Protein AF-A0A061EGR6-F1 (afdb_monomer)

InterPro domains:
  IPR025638 Protein of unknown function DUF4336 [PF14234] (1-109)
  IPR025638 Protein of unknown function DUF4336 [PF14234] (112-180)
  IPR025638 Protein of unknown function DUF4336 [PF14234] (184-250)
  IPR025638 Protein of unknown function DUF4336 [PTHR33835] (1-310)

Foldseek 3Di:
DDWDQAPVRAIAAELDAAPDPVNVVVRVVSVHAHAEYEAQALDVRSLLRSLVVCVVRVNHAYEYEPPNADPPGRDDSVVSNDPNYHYDDAQDCPDPRNVPDGDGHQPFHRDFFKDAAAQADDPPDDQVQLLVLLACDPLQVVLVVPDDQDRDRRDDDRVSSSLSSLSVVLCVQQVRFNHSSDSVVLSVLRHRAIAGGLLCVQQTCLQPLVSVVVRLVCCQVPDDDQWDDGPDDDDGDRDHSLSSVQNSLVSCQQQDCVVPPDVPVNVVSCVPVPRNVPSGDPRSNPNVNVVNVVCCVVVVGPDGRGNDDD

pLDDT: mean 86.27, std 13.75, range [33.19, 98.62]

Structure (mmCIF, N/CA/C/O backbone):
data_AF-A0A061EGR6-F1
#
_entry.id   AF-A0A061EGR6-F1
#
loop_
_atom_site.group_PDB
_atom_site.id
_atom_site.type_symbol
_atom_site.label_atom_id
_atom_site.label_alt_id
_atom_site.label_comp_id
_atom_site.label_asym_id
_atom_site.label_entity_id
_atom_site.label_seq_id
_atom_site.pdbx_PDB_ins_code
_atom_site.Cartn_x
_atom_site.Cartn_y
_atom_site.Cartn_z
_atom_site.occupancy
_atom_site.B_iso_or_equiv
_atom_site.auth_seq_id
_atom_site.auth_comp_id
_atom_site.auth_asym_id
_atom_site.auth_atom_id
_atom_site.pdbx_PDB_model_num
ATOM 1 N N . MET A 1 1 ? 1.206 5.580 5.585 1.00 91.94 1 MET A N 1
ATOM 2 C CA . MET A 1 1 ? 0.540 5.990 6.837 1.00 91.94 1 MET A CA 1
ATOM 3 C C . MET A 1 1 ? -0.683 6.822 6.513 1.00 91.94 1 MET A C 1
ATOM 5 O O . MET A 1 1 ? -0.563 7.772 5.750 1.00 91.94 1 MET A O 1
ATOM 9 N N . THR A 1 2 ? -1.817 6.483 7.116 1.00 94.06 2 THR A N 1
ATOM 10 C CA . THR A 1 2 ? -3.074 7.243 7.036 1.00 94.06 2 THR A CA 1
ATOM 11 C C . THR A 1 2 ? -3.491 7.628 8.448 1.00 94.06 2 THR A C 1
ATOM 13 O O . THR A 1 2 ? -3.325 6.830 9.366 1.00 94.06 2 THR A O 1
ATOM 16 N N . VAL A 1 3 ? -4.002 8.844 8.633 1.00 96.62 3 VAL A N 1
ATOM 17 C CA . VAL A 1 3 ? -4.429 9.347 9.944 1.00 96.62 3 VAL A CA 1
ATOM 18 C C . VAL A 1 3 ? -5.868 9.826 9.840 1.00 96.62 3 VAL A C 1
ATOM 20 O O . VAL A 1 3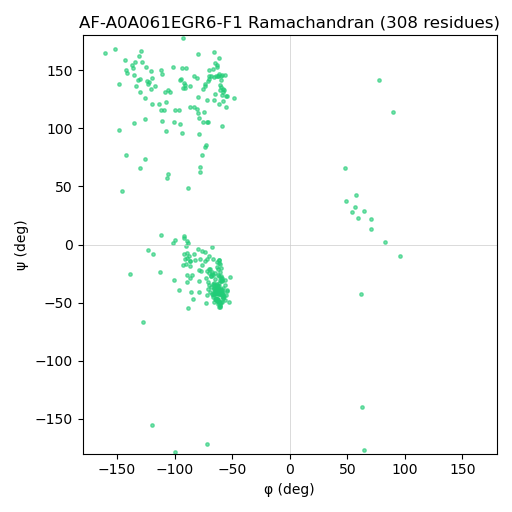 ? -6.184 10.636 8.969 1.00 96.62 3 VAL A O 1
ATOM 23 N N . ILE A 1 4 ? -6.730 9.320 10.718 1.00 96.50 4 ILE A N 1
ATOM 24 C CA . ILE A 1 4 ? -8.143 9.698 10.807 1.00 96.50 4 ILE A CA 1
ATOM 25 C C . ILE A 1 4 ? -8.392 10.254 12.205 1.00 96.50 4 ILE A C 1
ATOM 27 O O . ILE A 1 4 ? -7.945 9.671 13.190 1.00 96.50 4 ILE A O 1
ATOM 31 N N . LYS A 1 5 ? -9.088 11.390 12.293 1.00 97.69 5 LYS A N 1
ATOM 32 C CA . LYS A 1 5 ? -9.598 11.907 13.565 1.00 97.69 5 LYS A CA 1
ATOM 33 C C . LYS A 1 5 ? -10.960 11.271 13.830 1.00 97.69 5 LYS A C 1
ATOM 35 O O . LYS A 1 5 ? -11.866 11.453 13.022 1.00 97.69 5 LYS A O 1
ATOM 40 N N . LEU A 1 6 ? -11.051 10.524 14.921 1.00 97.88 6 LEU A N 1
ATOM 41 C CA . LEU A 1 6 ? -12.234 9.786 15.355 1.00 97.88 6 LEU A CA 1
ATOM 42 C C . LEU A 1 6 ? -13.249 10.704 16.048 1.00 97.88 6 LEU A C 1
ATOM 44 O O . LEU A 1 6 ? -12.897 11.795 16.516 1.00 97.88 6 LEU A O 1
ATOM 48 N N . LYS A 1 7 ? -14.496 10.238 16.187 1.00 96.94 7 LYS A N 1
ATOM 49 C CA . LYS A 1 7 ? -15.542 10.909 16.986 1.00 96.94 7 LYS A CA 1
ATOM 50 C C . LYS A 1 7 ? -15.142 11.082 18.453 1.00 96.94 7 LYS A C 1
ATOM 52 O O . LYS A 1 7 ? -15.568 12.052 19.076 1.00 96.94 7 LYS A O 1
ATOM 57 N N . SER A 1 8 ? -14.298 10.193 18.987 1.00 96.56 8 SER A N 1
ATOM 58 C CA . SER A 1 8 ? -13.718 10.304 20.339 1.00 96.56 8 SER A CA 1
ATOM 59 C C . SER A 1 8 ? -12.896 11.584 20.542 1.00 96.56 8 SER A C 1
ATOM 61 O O . SER A 1 8 ? -12.676 12.014 21.672 1.00 96.56 8 SER A O 1
ATOM 63 N N . GLY A 1 9 ? -12.446 12.209 19.448 1.00 97.00 9 GLY A N 1
ATOM 64 C CA . GLY A 1 9 ? -11.551 13.359 19.450 1.00 97.00 9 GLY A CA 1
ATOM 65 C C . GLY A 1 9 ? -10.078 12.992 19.269 1.00 97.00 9 GLY A C 1
ATOM 66 O O . GLY A 1 9 ? -9.276 13.898 19.025 1.00 97.00 9 GLY A O 1
ATOM 67 N N . GLY A 1 10 ? -9.718 11.707 19.330 1.00 98.12 10 GLY A N 1
ATOM 68 C CA . GLY A 1 10 ? -8.361 11.221 19.096 1.00 98.12 10 GLY A CA 1
ATOM 69 C C . GLY A 1 10 ? -8.060 10.799 17.662 1.00 98.12 10 GLY A C 1
ATOM 70 O O . GLY A 1 10 ? -8.900 10.852 16.765 1.00 98.12 10 GLY A O 1
ATOM 71 N N . LEU A 1 11 ? -6.808 10.405 17.438 1.00 98.62 11 LEU A N 1
ATOM 72 C CA . LEU A 1 11 ? -6.285 9.985 16.144 1.00 98.62 11 LEU A CA 1
ATOM 73 C C . LEU A 1 11 ? -6.144 8.466 16.075 1.00 98.62 11 LEU A C 1
ATOM 75 O O . LEU A 1 11 ? -5.509 7.838 16.928 1.00 98.62 11 LEU A O 1
ATOM 79 N N . TRP A 1 12 ? -6.660 7.915 14.985 1.00 98.44 12 TRP A N 1
ATOM 80 C CA . TRP A 1 12 ? -6.440 6.556 14.524 1.00 98.44 12 TRP A CA 1
ATOM 81 C C . TRP A 1 12 ? -5.379 6.574 13.422 1.00 98.44 12 TRP A C 1
ATOM 83 O O . TRP A 1 12 ? -5.560 7.195 12.370 1.00 98.44 12 TRP A O 1
ATOM 93 N N . VAL A 1 13 ? -4.235 5.945 13.687 1.00 98.12 13 VAL A N 1
ATOM 94 C CA . VAL A 1 13 ? -3.065 5.948 12.802 1.00 98.12 13 VAL A CA 1
ATOM 95 C C . VAL A 1 13 ? -2.887 4.568 12.189 1.00 98.12 13 VAL A C 1
ATOM 97 O O . VAL A 1 13 ? -2.555 3.614 12.882 1.00 98.12 13 VAL A O 1
ATOM 100 N N . HIS A 1 14 ? -3.030 4.471 10.874 1.00 95.75 14 HIS A N 1
ATOM 101 C CA . HIS A 1 14 ? -2.925 3.229 10.116 1.00 95.75 14 HIS A CA 1
ATOM 102 C C . HIS A 1 14 ? -1.618 3.138 9.334 1.00 95.75 14 HIS A C 1
ATOM 104 O O . HIS A 1 14 ? -1.247 4.081 8.627 1.00 95.75 14 HIS A O 1
ATOM 110 N N . ALA A 1 15 ? -0.945 1.988 9.429 1.00 94.25 15 ALA A N 1
ATOM 111 C CA . ALA A 1 15 ? 0.356 1.710 8.819 1.00 94.25 15 ALA A CA 1
ATOM 112 C C . ALA A 1 15 ? 1.376 2.838 9.091 1.00 94.25 15 ALA A C 1
ATOM 114 O O . ALA A 1 15 ? 1.738 3.575 8.159 1.00 94.25 15 ALA A O 1
ATOM 115 N N . PRO A 1 16 ? 1.788 3.042 10.360 1.00 95.62 16 PRO A N 1
ATOM 116 C CA . PRO A 1 16 ? 2.718 4.106 10.724 1.00 95.62 16 PRO A CA 1
ATOM 117 C C . PRO A 1 16 ? 4.053 3.961 9.986 1.00 95.62 16 PRO A C 1
ATOM 119 O O . PRO A 1 16 ? 4.543 2.859 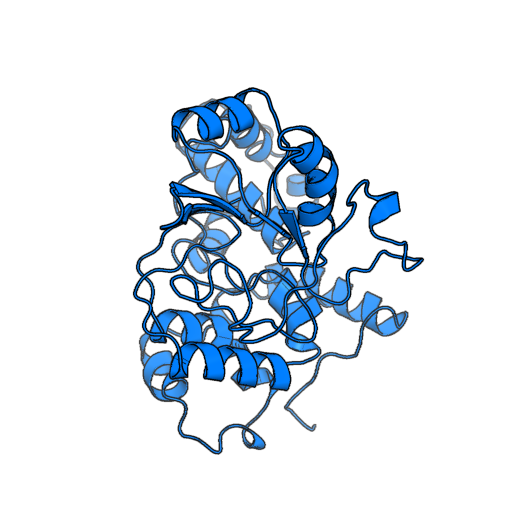9.756 1.00 95.62 16 PRO A O 1
ATOM 122 N N . ILE A 1 17 ? 4.648 5.099 9.637 1.00 94.06 17 ILE A N 1
ATOM 123 C CA . ILE A 1 17 ? 5.995 5.181 9.054 1.00 94.06 17 ILE A CA 1
ATOM 124 C C . ILE A 1 17 ? 7.015 5.560 10.131 1.00 94.06 17 ILE A C 1
ATOM 126 O O . ILE A 1 17 ? 6.660 5.734 11.297 1.00 94.06 17 ILE A O 1
ATOM 130 N N . ALA A 1 18 ? 8.288 5.700 9.755 1.00 95.38 18 ALA A N 1
ATOM 131 C CA . ALA A 1 18 ? 9.333 6.139 10.671 1.00 95.38 18 ALA A CA 1
ATOM 132 C C . ALA A 1 18 ? 8.904 7.403 11.453 1.00 95.38 18 ALA A C 1
ATOM 134 O O . ALA A 1 18 ? 8.543 8.405 10.830 1.00 95.38 18 ALA A O 1
ATOM 135 N N . PRO A 1 19 ? 8.961 7.400 12.801 1.00 96.56 19 PRO A N 1
ATOM 136 C CA . PRO A 1 19 ? 8.557 8.536 13.629 1.00 96.56 19 PRO A CA 1
ATOM 137 C C . PRO A 1 19 ? 9.640 9.628 13.642 1.00 96.56 19 PRO A C 1
ATOM 139 O O . PRO A 1 19 ? 10.231 9.935 14.683 1.00 96.56 19 PRO A O 1
ATOM 142 N N . THR A 1 20 ? 9.935 10.195 12.471 1.00 96.81 20 THR A N 1
ATOM 143 C CA . THR A 1 20 ? 10.880 11.308 12.331 1.00 96.81 20 THR A CA 1
ATOM 144 C C . THR A 1 20 ? 10.343 12.564 13.020 1.00 96.81 20 THR A C 1
ATOM 146 O O . THR A 1 20 ? 9.160 12.654 13.363 1.00 96.81 20 THR A O 1
ATOM 149 N N . LYS A 1 21 ? 11.203 13.567 13.237 1.00 97.19 21 LYS A N 1
ATOM 150 C CA . LYS A 1 21 ? 10.783 14.830 13.866 1.00 97.19 21 LYS A CA 1
ATOM 151 C C . LYS A 1 21 ? 9.672 15.508 13.058 1.00 97.19 21 LYS A C 1
ATOM 153 O O . LYS A 1 21 ? 8.724 16.019 13.644 1.00 97.19 21 LYS A O 1
ATOM 158 N N . GLU A 1 22 ? 9.767 15.449 11.736 1.00 94.50 22 GLU A N 1
ATOM 159 C CA . GLU A 1 22 ? 8.814 15.998 10.773 1.00 94.50 22 GLU A CA 1
ATOM 160 C C . GLU A 1 22 ? 7.476 15.258 10.858 1.00 94.50 22 GLU A C 1
ATOM 162 O O . GLU A 1 22 ? 6.440 15.891 11.039 1.00 94.50 22 GLU A O 1
ATOM 167 N N . CYS A 1 23 ? 7.499 13.920 10.831 1.00 95.62 23 CYS A N 1
ATOM 168 C CA . CYS A 1 23 ? 6.293 13.099 10.958 1.00 95.62 23 CYS A CA 1
ATOM 169 C C . CYS A 1 23 ? 5.550 13.377 12.276 1.00 95.62 23 CYS A C 1
ATOM 171 O O . CYS A 1 23 ? 4.332 13.548 12.290 1.00 95.62 23 CYS A O 1
ATOM 173 N N . ILE A 1 24 ? 6.279 13.439 13.394 1.00 97.50 24 ILE A N 1
ATOM 174 C CA . ILE A 1 24 ? 5.688 13.703 14.712 1.00 97.50 24 ILE A CA 1
ATOM 175 C C . ILE A 1 24 ? 5.163 15.138 14.809 1.00 97.50 24 ILE A C 1
ATOM 177 O O . ILE A 1 24 ? 4.129 15.361 15.437 1.00 97.50 24 ILE A O 1
ATOM 181 N N . LYS A 1 25 ? 5.847 16.110 14.196 1.00 97.12 25 LYS A N 1
ATOM 182 C CA . LYS A 1 25 ? 5.375 17.496 14.131 1.00 97.12 25 LYS A CA 1
ATOM 183 C C . LYS A 1 25 ? 4.040 17.584 13.381 1.00 97.12 25 LYS A C 1
ATOM 185 O O . LYS A 1 25 ? 3.093 18.112 13.952 1.00 97.12 25 LYS A O 1
ATOM 190 N N . LEU A 1 26 ? 3.939 16.980 12.193 1.00 95.50 26 LEU A N 1
ATOM 191 C CA . LEU A 1 26 ? 2.701 16.951 11.400 1.00 95.50 26 LEU A CA 1
ATOM 192 C C . LEU A 1 26 ? 1.530 16.315 12.165 1.00 95.50 26 LEU A C 1
ATOM 194 O O . LEU A 1 26 ? 0.417 16.825 12.131 1.00 95.50 26 LEU A O 1
ATOM 198 N N . LEU A 1 27 ? 1.773 15.232 12.912 1.00 96.94 27 LEU A N 1
ATOM 199 C CA . LEU A 1 27 ? 0.738 14.618 13.756 1.00 96.94 27 LEU A CA 1
ATOM 200 C C . LEU A 1 27 ? 0.274 15.540 14.887 1.00 96.94 27 LEU A C 1
ATOM 202 O O . LEU A 1 27 ? -0.916 15.599 15.179 1.00 96.94 27 LEU A O 1
ATOM 206 N N . LYS A 1 28 ? 1.200 16.265 15.526 1.00 96.00 28 LYS A N 1
ATOM 207 C CA . LYS A 1 28 ? 0.867 17.210 16.603 1.00 96.00 28 LYS A CA 1
ATOM 208 C C . LYS A 1 28 ? 0.055 18.402 16.098 1.00 96.00 28 LYS A C 1
ATOM 210 O O . LYS A 1 28 ? -0.811 18.879 16.824 1.00 96.00 28 LYS A O 1
ATOM 215 N N . GLU A 1 29 ? 0.303 18.852 14.869 1.00 97.31 29 GLU A N 1
ATOM 216 C CA . GLU A 1 29 ? -0.453 19.937 14.225 1.00 97.31 29 GLU A CA 1
ATOM 217 C C . GLU A 1 29 ? -1.941 19.593 14.028 1.00 97.31 29 GLU A C 1
ATOM 219 O O . GLU A 1 29 ? -2.767 20.499 13.967 1.00 97.31 29 GLU A O 1
ATOM 224 N N . LEU A 1 30 ? -2.317 18.306 14.033 1.00 97.38 30 LEU A N 1
ATOM 225 C CA . LEU A 1 30 ? -3.722 17.873 13.995 1.00 97.38 30 LEU A CA 1
ATOM 226 C C . LEU A 1 30 ? -4.491 18.159 15.302 1.00 97.38 30 LEU A C 1
ATOM 228 O O . LEU A 1 30 ? -5.714 17.999 15.343 1.00 97.38 30 LEU A O 1
ATOM 232 N N . GLY A 1 31 ? -3.798 18.564 16.375 1.00 96.56 31 GLY A N 1
ATOM 233 C CA . GLY A 1 31 ? -4.416 19.024 17.622 1.00 96.56 31 GLY A CA 1
ATOM 234 C C . GLY A 1 31 ? -5.216 17.953 18.370 1.00 96.56 31 GLY A C 1
ATOM 235 O O . GLY A 1 31 ? -6.192 18.280 19.040 1.00 96.56 31 GLY A O 1
ATOM 236 N N . ALA A 1 32 ? -4.846 16.677 18.229 1.00 97.69 32 ALA A N 1
ATOM 237 C CA . ALA A 1 32 ? -5.533 15.541 18.841 1.00 97.69 32 ALA A CA 1
ATOM 238 C C . ALA A 1 32 ? -4.532 14.476 19.335 1.00 97.69 32 ALA A C 1
ATOM 240 O O . ALA A 1 32 ? -3.465 14.312 18.732 1.00 97.69 32 ALA A O 1
ATOM 241 N N . PRO A 1 33 ? -4.831 13.754 20.431 1.00 97.81 33 PRO A N 1
ATOM 242 C CA . PRO A 1 33 ? -3.974 12.675 20.915 1.00 97.81 33 PRO A CA 1
ATOM 243 C C . PRO A 1 33 ? -4.024 11.470 19.969 1.00 97.81 33 PRO A C 1
ATOM 245 O O . PRO A 1 33 ? -5.076 11.149 19.432 1.00 97.81 33 PRO A O 1
ATOM 248 N N . VAL A 1 34 ? -2.907 10.760 19.794 1.00 98.44 34 VAL A N 1
ATOM 249 C CA . VAL A 1 34 ? -2.923 9.447 19.124 1.00 98.44 34 VAL A CA 1
ATOM 250 C C . VAL A 1 34 ? -3.519 8.420 20.081 1.00 98.44 34 VAL A C 1
ATOM 252 O O . VAL A 1 34 ? -2.923 8.134 21.119 1.00 98.44 34 VAL A O 1
ATOM 255 N N . GLU A 1 35 ? -4.687 7.887 19.731 1.00 98.25 35 GLU A N 1
ATOM 256 C CA . GLU A 1 35 ? -5.416 6.895 20.529 1.00 98.25 35 GLU A CA 1
ATOM 257 C C . GLU A 1 35 ? -5.137 5.473 20.054 1.00 98.25 35 GLU A C 1
ATOM 259 O O . GLU A 1 35 ? -4.952 4.574 20.877 1.00 98.25 35 GLU A O 1
ATOM 264 N N . TYR A 1 36 ? -5.039 5.274 18.738 1.00 98.44 36 TYR A N 1
ATOM 265 C CA . TYR A 1 36 ? -4.880 3.949 18.147 1.00 98.44 36 TYR A CA 1
ATOM 266 C C . TYR A 1 36 ? -3.776 3.932 17.097 1.00 98.44 36 TYR A C 1
ATOM 268 O O . TYR A 1 36 ? -3.679 4.827 16.257 1.00 98.44 36 TYR A O 1
ATOM 276 N N . ILE A 1 37 ? -2.951 2.887 17.139 1.00 98.50 37 ILE A N 1
ATOM 277 C CA . ILE A 1 37 ? -1.931 2.595 16.128 1.00 98.50 37 ILE A CA 1
ATOM 278 C C . ILE A 1 37 ? -2.259 1.236 15.525 1.00 98.50 37 ILE A C 1
ATOM 280 O O . ILE A 1 37 ? -2.280 0.238 16.240 1.00 98.50 37 ILE A O 1
ATOM 284 N N . VAL A 1 38 ? -2.482 1.190 14.217 1.00 96.88 38 VAL A N 1
ATOM 285 C CA . VAL A 1 38 ? -2.903 -0.008 13.493 1.00 96.88 38 VAL A CA 1
ATOM 286 C C . VAL A 1 38 ? -1.808 -0.466 12.540 1.00 96.88 38 VAL A C 1
ATOM 288 O O . VAL A 1 38 ? -1.412 0.266 11.631 1.00 96.88 38 VAL A O 1
ATOM 291 N N . LEU A 1 39 ? -1.333 -1.695 12.735 1.00 94.81 39 LEU A N 1
ATOM 292 C CA . LEU A 1 39 ? -0.506 -2.439 11.788 1.00 94.81 39 LEU A CA 1
ATOM 293 C C . LEU A 1 39 ? -1.419 -3.358 10.958 1.00 94.81 39 LEU A C 1
ATOM 295 O O . LEU A 1 39 ? -1.839 -4.391 11.468 1.00 94.81 39 LEU A O 1
ATOM 299 N N . PRO A 1 40 ? -1.734 -3.025 9.698 1.00 91.62 40 PRO A N 1
ATOM 300 C CA . PRO A 1 40 ? -2.780 -3.719 8.935 1.00 91.62 40 PRO A CA 1
ATOM 301 C C . PRO A 1 40 ? -2.291 -4.928 8.130 1.00 91.62 40 PRO A C 1
ATOM 303 O O . PRO A 1 40 ? -3.073 -5.578 7.447 1.00 91.62 40 PRO A O 1
ATOM 306 N N . THR A 1 41 ? -0.994 -5.211 8.166 1.00 88.44 41 THR A N 1
ATOM 307 C CA . THR A 1 41 ? -0.326 -6.178 7.289 1.00 88.44 41 THR A CA 1
ATOM 308 C C . THR A 1 41 ? 0.757 -6.910 8.069 1.00 88.44 41 THR A C 1
ATOM 310 O O . THR A 1 41 ? 1.229 -6.421 9.102 1.00 88.44 41 THR A O 1
ATOM 313 N N . PHE A 1 42 ? 1.166 -8.087 7.602 1.00 84.75 42 PHE A N 1
ATOM 314 C CA . PHE A 1 42 ? 2.352 -8.757 8.141 1.00 84.75 42 PHE A CA 1
ATOM 315 C C . PHE A 1 42 ? 3.658 -8.224 7.537 1.00 84.75 42 PHE A C 1
ATOM 317 O O . PHE A 1 42 ? 4.732 -8.558 8.050 1.00 84.75 42 PHE A O 1
ATOM 324 N N . ALA A 1 43 ? 3.575 -7.450 6.449 1.00 81.62 43 ALA A N 1
ATOM 325 C CA . ALA A 1 43 ? 4.713 -7.021 5.650 1.00 81.62 43 ALA A CA 1
ATOM 326 C C . ALA A 1 43 ? 5.726 -6.228 6.492 1.00 81.62 43 ALA A C 1
ATOM 328 O O . ALA A 1 43 ? 5.378 -5.318 7.257 1.00 81.62 43 ALA A O 1
ATOM 329 N N . TYR A 1 44 ? 6.993 -6.636 6.410 1.00 83.19 44 TYR A N 1
ATOM 330 C CA . TYR A 1 44 ? 8.037 -6.203 7.337 1.00 83.19 44 TYR A CA 1
ATOM 331 C C . TYR A 1 44 ? 8.278 -4.689 7.277 1.00 83.19 44 TYR A C 1
ATOM 333 O O . TYR A 1 44 ? 8.451 -4.042 8.310 1.00 83.19 44 TYR A O 1
ATOM 341 N N . GLU A 1 45 ? 8.209 -4.111 6.083 1.00 84.12 45 GLU A N 1
ATOM 342 C CA . GLU A 1 45 ? 8.367 -2.688 5.798 1.00 84.12 45 GLU A CA 1
ATOM 343 C C . GLU A 1 45 ? 7.309 -1.808 6.485 1.00 84.12 45 GLU A C 1
ATOM 345 O O . GLU A 1 45 ? 7.600 -0.666 6.840 1.00 84.12 45 GLU A O 1
ATOM 350 N N . HIS A 1 46 ? 6.121 -2.350 6.768 1.00 88.38 46 HIS A N 1
ATOM 351 C CA . HIS A 1 46 ? 5.088 -1.673 7.561 1.00 88.38 46 HIS A CA 1
ATOM 352 C C . HIS A 1 46 ? 5.220 -1.952 9.059 1.00 88.38 46 HIS A C 1
ATOM 354 O O . HIS A 1 46 ? 4.792 -1.148 9.885 1.00 88.38 46 HIS A O 1
ATOM 360 N N . LYS A 1 47 ? 5.812 -3.093 9.423 1.00 89.50 47 LYS A N 1
ATOM 361 C CA . LYS A 1 47 ? 5.959 -3.556 10.808 1.00 89.50 47 LYS A CA 1
ATOM 362 C C . LYS A 1 47 ? 7.097 -2.862 11.545 1.00 89.50 47 LYS A C 1
ATOM 364 O O . LYS A 1 47 ? 6.939 -2.500 12.711 1.00 89.50 47 LYS A O 1
ATOM 369 N N . ILE A 1 48 ? 8.226 -2.649 10.869 1.00 90.94 48 ILE A N 1
ATOM 370 C CA . ILE A 1 48 ? 9.479 -2.177 11.478 1.00 90.94 48 ILE A CA 1
ATOM 371 C C . ILE A 1 48 ? 9.324 -0.851 12.239 1.00 90.94 48 ILE A C 1
ATOM 373 O O . ILE A 1 48 ? 9.998 -0.621 13.244 1.00 90.94 48 ILE A O 1
ATOM 377 N N . PHE A 1 49 ? 8.406 0.017 11.806 1.00 94.50 49 PHE A N 1
ATOM 378 C CA . PHE A 1 49 ? 8.207 1.327 12.423 1.00 94.50 49 PHE A CA 1
ATOM 379 C C . PHE A 1 49 ? 7.174 1.346 13.548 1.00 94.50 49 PHE A C 1
ATOM 381 O O . PHE A 1 49 ? 7.168 2.301 14.321 1.00 94.50 49 PHE A O 1
ATOM 388 N N . VAL A 1 50 ? 6.362 0.299 13.721 1.00 96.44 50 VAL A N 1
ATOM 389 C CA . VAL A 1 50 ? 5.284 0.278 14.724 1.00 96.44 50 VAL A CA 1
ATOM 390 C C . VAL A 1 50 ? 5.835 0.388 16.144 1.00 96.44 50 VAL A C 1
ATOM 392 O O . VAL A 1 50 ? 5.359 1.216 16.917 1.00 96.44 50 VAL A O 1
ATOM 395 N N . GLY A 1 51 ? 6.871 -0.385 16.486 1.00 95.88 51 GLY A N 1
ATOM 396 C CA . GLY A 1 51 ? 7.516 -0.321 17.803 1.00 95.88 51 GLY A CA 1
ATOM 397 C C . GLY A 1 51 ? 8.134 1.056 18.105 1.00 95.88 51 GLY A C 1
ATOM 398 O O . GLY A 1 51 ? 7.820 1.665 19.128 1.00 95.88 51 GLY A O 1
ATOM 399 N N . PRO A 1 52 ? 9.002 1.607 17.234 1.00 96.38 52 PRO A N 1
ATOM 400 C CA . PRO A 1 52 ? 9.502 2.976 17.378 1.00 96.38 52 PRO A CA 1
ATOM 401 C C . PRO A 1 52 ? 8.407 4.041 17.486 1.00 96.38 52 PRO A C 1
ATOM 403 O O . PRO A 1 52 ? 8.543 4.975 18.278 1.00 96.38 52 PRO A O 1
ATOM 406 N N . PHE A 1 53 ? 7.336 3.912 16.703 1.00 97.81 53 PHE A N 1
ATOM 407 C CA . PHE A 1 53 ? 6.243 4.876 16.671 1.00 97.81 53 PHE A CA 1
ATOM 408 C C . PHE A 1 53 ? 5.394 4.813 17.947 1.00 97.81 53 PHE A C 1
ATOM 410 O O . PHE A 1 53 ? 5.121 5.853 18.544 1.00 97.81 53 PHE A O 1
ATOM 417 N N . SER A 1 54 ? 5.063 3.615 18.441 1.00 97.50 54 SER A N 1
ATOM 418 C CA . SER A 1 54 ? 4.315 3.440 19.695 1.00 97.50 54 SER A CA 1
ATOM 419 C C . SER A 1 54 ? 5.061 4.007 20.907 1.00 97.50 54 SER A C 1
ATOM 421 O O . SER A 1 54 ? 4.442 4.609 21.781 1.00 97.50 54 SER A O 1
ATOM 423 N N . ARG A 1 55 ? 6.402 3.959 20.925 1.00 96.88 55 ARG A N 1
ATOM 424 C CA . ARG A 1 55 ? 7.209 4.622 21.969 1.00 96.88 55 ARG A CA 1
ATOM 425 C C . ARG A 1 55 ? 7.053 6.146 21.998 1.00 96.88 55 ARG A C 1
ATOM 427 O O . ARG A 1 55 ? 7.256 6.748 23.049 1.00 96.88 55 ARG A O 1
ATOM 434 N N . LYS A 1 56 ? 6.709 6.790 20.875 1.00 97.62 56 LYS A N 1
ATOM 435 C CA . LYS A 1 56 ? 6.405 8.234 20.838 1.00 97.62 56 LYS A CA 1
ATOM 436 C C . LYS A 1 56 ? 5.003 8.557 21.350 1.00 97.62 56 LYS A C 1
ATOM 438 O O . LYS A 1 56 ? 4.776 9.683 21.786 1.00 97.62 56 LYS A O 1
A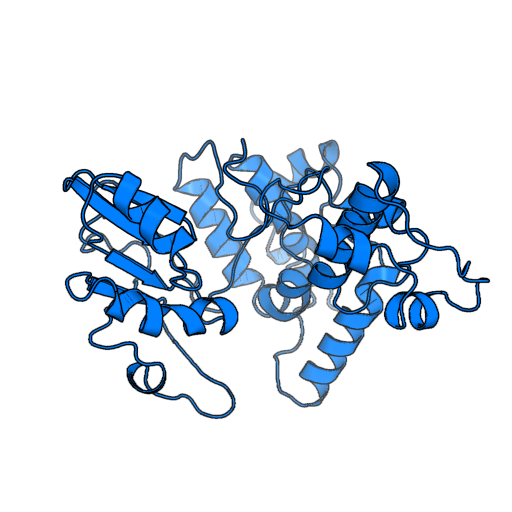TOM 443 N N . PHE A 1 57 ? 4.102 7.577 21.339 1.00 97.25 57 PHE A N 1
ATOM 444 C CA . PHE A 1 57 ? 2.712 7.709 21.768 1.00 97.25 57 PHE A CA 1
ATOM 445 C C . PHE A 1 57 ? 2.346 6.583 22.752 1.00 97.25 57 PHE A C 1
ATOM 447 O O . PHE A 1 57 ? 1.506 5.742 22.444 1.00 97.25 57 PHE A O 1
ATOM 454 N N . PRO A 1 58 ? 2.950 6.549 23.956 1.00 96.56 58 PRO A N 1
ATOM 455 C CA . PRO A 1 58 ? 2.866 5.398 24.866 1.00 96.56 58 PRO A CA 1
ATOM 456 C C . PRO A 1 58 ? 1.465 5.132 25.440 1.00 96.56 58 PRO A C 1
ATOM 458 O O . PRO A 1 58 ? 1.241 4.085 26.046 1.00 96.56 58 PRO A O 1
ATOM 461 N N . LYS A 1 59 ? 0.539 6.087 25.283 1.00 96.56 59 LYS A N 1
ATOM 462 C CA . LYS A 1 59 ? -0.870 5.955 25.673 1.00 96.56 59 LYS A CA 1
ATOM 463 C C . LYS A 1 59 ? -1.739 5.321 24.579 1.00 96.56 59 LYS A C 1
ATOM 465 O O . LYS A 1 59 ? -2.859 4.932 24.881 1.00 96.56 59 LYS A O 1
ATOM 470 N N . ALA A 1 60 ? -1.247 5.235 23.342 1.00 98.12 60 ALA A N 1
ATOM 471 C CA . ALA A 1 60 ? -2.006 4.679 22.233 1.00 98.12 60 ALA A CA 1
ATOM 472 C C . ALA A 1 60 ? -2.103 3.151 22.353 1.00 98.12 60 ALA A C 1
ATOM 474 O O . ALA A 1 60 ? -1.104 2.478 22.623 1.00 98.12 60 ALA A O 1
ATOM 475 N N . GLN A 1 61 ? -3.287 2.595 22.104 1.00 98.25 61 GLN A N 1
ATOM 476 C CA . GLN A 1 61 ? -3.476 1.152 21.996 1.00 98.25 61 GLN A CA 1
ATOM 477 C C . GLN A 1 61 ? -3.031 0.684 20.608 1.00 98.25 61 GLN A C 1
ATOM 479 O O . GLN A 1 61 ? -3.493 1.189 19.582 1.00 98.25 61 GLN A O 1
ATOM 484 N N . VAL A 1 62 ? -2.147 -0.312 20.572 1.00 98.19 62 VAL A N 1
ATOM 485 C CA . VAL A 1 62 ? -1.701 -0.920 19.316 1.00 98.19 62 VAL A CA 1
ATOM 486 C C . VAL A 1 62 ? -2.655 -2.041 18.912 1.00 98.19 62 VAL A C 1
ATOM 488 O O . VAL A 1 62 ? -3.032 -2.864 19.749 1.00 98.19 62 VAL A O 1
ATOM 491 N N . TRP A 1 63 ? -3.008 -2.086 17.632 1.00 97.00 63 TRP A N 1
ATOM 492 C CA . TRP A 1 63 ? -3.754 -3.163 16.993 1.00 97.00 63 TRP A CA 1
ATOM 493 C C . TRP A 1 63 ? -2.964 -3.709 15.809 1.00 97.00 63 TRP A C 1
ATOM 495 O O . TRP A 1 63 ? -2.318 -2.951 15.084 1.00 97.00 63 TRP A O 1
ATOM 505 N N . VAL A 1 64 ? -2.993 -5.023 15.617 1.00 94.38 64 VAL A N 1
ATOM 506 C CA . VAL A 1 64 ? -2.235 -5.705 14.567 1.00 94.38 64 VAL A CA 1
ATOM 507 C C . VAL A 1 64 ? -3.138 -6.643 13.782 1.00 94.38 64 VAL A C 1
ATOM 509 O O . VAL A 1 64 ? -3.990 -7.318 14.354 1.00 94.38 64 VAL A O 1
ATOM 512 N N . ALA A 1 65 ? -2.925 -6.726 12.474 1.00 91.25 65 ALA A N 1
ATOM 513 C CA . ALA A 1 65 ? -3.520 -7.765 11.650 1.00 91.25 65 ALA A CA 1
ATOM 514 C C . ALA A 1 65 ? -3.136 -9.150 12.197 1.00 91.25 65 ALA A C 1
ATOM 516 O O . ALA A 1 65 ? -2.026 -9.299 12.726 1.00 91.25 65 ALA A O 1
ATOM 517 N N . PRO A 1 66 ? -4.023 -10.151 12.095 1.00 87.50 66 PRO A N 1
ATOM 518 C CA . PRO A 1 66 ? -3.767 -11.476 12.637 1.00 87.50 66 PRO A CA 1
ATOM 519 C C . PRO A 1 66 ? -2.545 -12.120 11.978 1.00 87.50 66 PRO A C 1
ATOM 521 O O . PRO A 1 66 ? -2.112 -11.738 10.892 1.00 87.50 66 PRO A O 1
ATOM 524 N N . ARG A 1 67 ? -1.981 -13.129 12.653 1.00 81.38 67 ARG A N 1
ATOM 525 C CA . ARG A 1 67 ? -0.872 -13.954 12.136 1.00 81.38 67 ARG A CA 1
ATOM 526 C C . ARG A 1 67 ? 0.367 -13.138 11.750 1.00 81.38 67 ARG A C 1
ATOM 528 O O . ARG A 1 67 ? 1.026 -13.406 10.746 1.00 81.38 67 ARG A O 1
ATOM 535 N N . GLN A 1 68 ? 0.716 -12.170 12.598 1.00 85.50 68 GLN A N 1
ATOM 536 C CA . GLN A 1 68 ? 2.019 -11.517 12.535 1.00 85.50 68 GLN A CA 1
ATOM 537 C C . GLN A 1 68 ? 3.112 -12.578 12.617 1.00 85.50 68 GLN A C 1
ATOM 539 O O . GLN A 1 68 ? 3.200 -13.308 13.597 1.00 85.50 68 GLN A O 1
ATOM 544 N N . TRP A 1 69 ? 3.915 -12.655 11.563 1.00 78.12 69 TRP A N 1
ATOM 545 C CA . TRP A 1 69 ? 4.976 -13.641 11.428 1.00 78.12 69 TRP A CA 1
ATOM 546 C C . TRP A 1 69 ? 6.293 -12.987 11.011 1.00 78.12 69 TRP A C 1
ATOM 548 O O . TRP A 1 69 ? 6.314 -11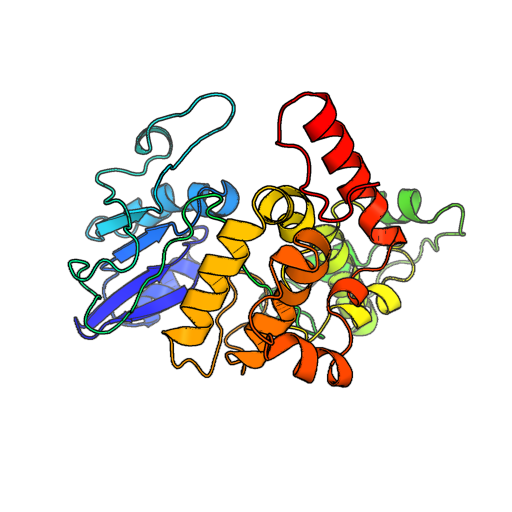.852 10.519 1.00 78.12 69 TRP A O 1
ATOM 558 N N . SER A 1 70 ? 7.396 -13.700 11.214 1.00 67.75 70 SER A N 1
ATOM 559 C CA . SER A 1 70 ? 8.722 -13.337 10.721 1.00 67.75 70 SER A CA 1
ATOM 560 C C . SER A 1 70 ? 9.429 -14.541 10.107 1.00 67.75 70 SER A C 1
ATOM 562 O O . SER A 1 70 ? 9.265 -15.669 10.558 1.00 67.75 70 SER A O 1
ATOM 564 N N . TRP A 1 71 ? 10.228 -14.301 9.070 1.00 67.38 71 TRP A N 1
ATOM 565 C CA . TRP A 1 71 ? 11.081 -15.326 8.474 1.00 67.38 71 TRP A CA 1
ATOM 566 C C . TRP A 1 71 ? 12.487 -15.268 9.087 1.00 67.38 71 TRP A C 1
ATOM 568 O O . TRP A 1 71 ? 12.984 -14.162 9.307 1.00 67.38 71 TRP A O 1
ATOM 578 N N . PRO A 1 72 ? 13.169 -16.404 9.318 1.00 68.81 72 PRO A N 1
ATOM 579 C CA . PRO A 1 72 ? 12.696 -17.786 9.163 1.00 68.81 72 PRO A CA 1
ATOM 580 C C . PRO A 1 72 ? 11.910 -18.316 10.376 1.00 68.81 72 PRO A C 1
ATOM 582 O O . PRO A 1 72 ? 11.346 -19.404 10.310 1.00 68.81 72 PRO A O 1
ATOM 585 N N . LEU A 1 73 ? 11.871 -17.567 11.481 1.00 77.38 73 LEU A N 1
ATOM 586 C CA . LEU A 1 73 ? 11.255 -17.976 12.746 1.00 77.38 73 LEU A CA 1
ATOM 587 C C . LEU A 1 73 ? 10.090 -17.062 13.096 1.00 77.38 73 LEU A C 1
ATOM 589 O O . LEU A 1 73 ? 10.250 -15.847 13.040 1.00 77.38 73 LEU A O 1
ATOM 593 N N . ASN A 1 74 ? 8.968 -17.628 13.541 1.00 81.44 74 ASN A N 1
ATOM 594 C CA . ASN A 1 74 ? 7.811 -16.863 14.001 1.00 81.44 74 ASN A CA 1
ATOM 595 C C . ASN A 1 74 ? 8.091 -16.207 15.368 1.00 81.44 74 ASN A C 1
ATOM 597 O O . ASN A 1 74 ? 7.811 -16.798 16.410 1.00 81.44 74 ASN A O 1
ATOM 601 N N . LEU A 1 75 ? 8.706 -15.023 15.364 1.00 84.81 75 LEU A N 1
ATOM 602 C CA . LEU A 1 75 ? 9.100 -14.314 16.576 1.00 84.81 75 LEU A CA 1
ATOM 603 C C . LEU A 1 75 ? 7.899 -13.575 17.180 1.00 84.81 75 LEU A C 1
ATOM 605 O O . LEU A 1 75 ? 7.086 -13.015 16.438 1.00 84.81 75 LEU A O 1
ATOM 609 N N . PRO A 1 76 ? 7.804 -13.522 18.519 1.00 87.94 76 PRO A N 1
ATOM 610 C CA . PRO A 1 76 ? 6.766 -12.758 19.195 1.00 87.94 76 PRO A CA 1
ATOM 611 C C . PRO A 1 76 ? 6.901 -11.255 18.898 1.00 87.94 76 PRO A C 1
ATOM 613 O O . PRO A 1 76 ? 7.994 -10.744 18.635 1.00 87.94 76 PRO A O 1
ATOM 616 N N . LEU A 1 77 ? 5.782 -10.529 18.955 1.00 89.56 77 LEU A N 1
ATOM 617 C CA . LEU A 1 77 ? 5.696 -9.101 18.614 1.00 89.56 77 LEU A CA 1
ATOM 618 C C . LEU A 1 77 ? 6.614 -8.216 19.462 1.00 89.56 77 LEU A C 1
ATOM 620 O O . LEU A 1 77 ? 7.151 -7.211 18.987 1.00 89.56 77 LEU A O 1
ATOM 624 N N . GLU A 1 78 ? 6.843 -8.631 20.698 1.00 91.75 78 GLU A N 1
ATOM 625 C CA . GLU A 1 78 ? 7.708 -7.990 21.675 1.00 91.75 78 GLU A CA 1
ATOM 626 C C . GLU A 1 78 ? 9.150 -7.883 21.171 1.00 91.75 78 GLU A C 1
ATOM 628 O O . GLU A 1 78 ? 9.829 -6.898 21.462 1.00 91.75 78 GLU A O 1
ATOM 633 N N . PHE A 1 79 ? 9.601 -8.831 20.340 1.00 88.25 79 PHE A N 1
ATOM 634 C CA . PHE A 1 79 ? 10.930 -8.793 19.727 1.00 88.25 79 PHE A CA 1
ATOM 635 C C . PHE A 1 79 ? 11.082 -7.628 18.736 1.00 88.25 79 PHE A C 1
ATOM 637 O O . PHE A 1 79 ? 12.173 -7.096 18.544 1.00 88.25 79 PHE A O 1
ATOM 644 N N . PHE A 1 80 ? 9.970 -7.166 18.160 1.00 86.06 80 PHE A N 1
ATOM 645 C CA . PHE A 1 80 ? 9.900 -5.971 17.312 1.00 86.06 80 PHE A CA 1
ATOM 646 C C . PHE A 1 80 ? 9.568 -4.699 18.113 1.00 86.06 80 PHE A C 1
ATOM 648 O O . PHE A 1 80 ? 9.332 -3.629 17.546 1.00 86.06 80 PHE A O 1
ATOM 655 N N . GLY A 1 81 ? 9.544 -4.793 19.447 1.00 91.62 81 GLY A N 1
ATOM 656 C CA . GLY A 1 81 ? 9.184 -3.700 20.344 1.00 91.62 81 GLY A CA 1
ATOM 657 C C . GLY A 1 81 ? 7.699 -3.333 20.299 1.00 91.62 81 GLY A C 1
ATOM 658 O O . GLY A 1 81 ? 7.349 -2.197 20.628 1.00 91.62 81 GLY A O 1
ATOM 659 N N . ILE A 1 82 ? 6.840 -4.256 19.859 1.00 93.88 82 ILE A N 1
ATOM 660 C CA . ILE A 1 82 ? 5.387 -4.091 19.817 1.00 93.88 82 ILE A CA 1
ATOM 661 C C . ILE A 1 82 ? 4.805 -4.820 21.030 1.00 93.88 82 ILE A C 1
ATOM 663 O O . ILE A 1 82 ? 4.748 -6.043 21.059 1.00 93.88 82 ILE A O 1
ATOM 667 N N . PHE A 1 83 ? 4.383 -4.062 22.040 1.00 93.44 83 PHE A N 1
ATOM 668 C CA . PHE A 1 83 ? 3.884 -4.603 23.306 1.00 93.44 83 PHE A CA 1
ATOM 669 C C . PHE A 1 83 ? 2.385 -4.356 23.462 1.00 93.44 83 PHE A C 1
ATOM 671 O O . PHE A 1 83 ? 1.895 -3.294 23.075 1.00 93.44 83 PHE A O 1
ATOM 678 N N . ARG A 1 84 ? 1.685 -5.292 24.122 1.00 91.94 84 ARG A N 1
ATOM 679 C CA . ARG A 1 84 ? 0.253 -5.179 24.474 1.00 91.94 84 ARG A CA 1
ATOM 680 C C . ARG A 1 84 ? -0.650 -4.934 23.258 1.00 91.94 84 ARG A C 1
ATOM 682 O O . ARG A 1 84 ? -1.645 -4.218 23.362 1.00 91.94 84 ARG A O 1
ATOM 689 N N . ALA A 1 85 ? -0.284 -5.480 22.100 1.00 95.56 85 ALA A N 1
ATOM 690 C CA . ALA A 1 85 ? -1.088 -5.353 20.893 1.00 95.56 85 ALA A CA 1
ATOM 691 C C . ALA A 1 85 ? -2.371 -6.189 20.992 1.00 95.56 85 ALA A C 1
ATOM 693 O O . ALA A 1 85 ? -2.348 -7.311 21.493 1.00 95.56 85 ALA A O 1
ATOM 694 N N . LYS A 1 86 ? -3.476 -5.644 20.481 1.00 96.06 86 LYS A N 1
ATOM 695 C CA . LYS A 1 86 ? -4.712 -6.389 20.223 1.00 96.06 86 LYS A CA 1
ATOM 696 C C . LYS A 1 86 ? -4.728 -6.886 18.779 1.00 96.06 86 LYS A C 1
ATOM 698 O O . LYS A 1 86 ? -4.108 -6.271 17.912 1.00 96.06 86 LYS A O 1
ATOM 703 N N . ILE A 1 87 ? -5.410 -7.994 18.526 1.00 93.56 87 ILE A N 1
ATOM 704 C CA . ILE A 1 87 ? -5.511 -8.581 17.188 1.00 93.56 87 ILE A CA 1
ATOM 705 C C . ILE A 1 87 ? -6.770 -8.033 16.514 1.00 93.56 87 ILE A C 1
ATOM 707 O O . ILE A 1 87 ? -7.812 -7.937 17.151 1.00 93.56 87 ILE A O 1
ATOM 711 N N . LEU A 1 88 ? -6.650 -7.625 15.252 1.00 93.62 88 LEU A N 1
ATOM 712 C CA . LEU A 1 88 ? -7.791 -7.258 14.419 1.00 93.62 88 LEU A CA 1
ATOM 713 C C . LEU A 1 88 ? -8.554 -8.514 14.000 1.00 93.62 88 LEU A C 1
ATOM 715 O O . LEU A 1 88 ? -7.948 -9.502 13.578 1.00 93.62 88 LEU A O 1
ATOM 719 N N . GLU A 1 89 ? -9.874 -8.426 14.039 1.00 92.06 89 GLU A N 1
ATOM 720 C CA . GLU A 1 89 ? -10.787 -9.480 13.611 1.00 92.06 89 GLU A CA 1
ATOM 721 C C . GLU A 1 89 ? -11.687 -8.965 12.478 1.00 92.06 89 GLU A C 1
ATOM 723 O O . GLU A 1 89 ? -11.962 -7.766 12.366 1.00 92.06 89 GLU A O 1
ATOM 728 N N . ASP A 1 90 ? -12.081 -9.871 11.582 1.00 91.94 90 ASP A N 1
ATOM 729 C CA . ASP A 1 90 ? -12.932 -9.535 10.440 1.00 91.94 90 ASP A CA 1
ATOM 730 C C . ASP A 1 90 ? -14.310 -9.078 10.930 1.00 91.94 90 ASP A C 1
ATOM 732 O O . ASP A 1 90 ? -14.917 -9.746 11.763 1.00 91.94 90 ASP A O 1
ATOM 736 N N . GLU A 1 91 ? -14.777 -7.926 10.444 1.00 91.31 91 GLU A N 1
ATOM 737 C CA . GLU A 1 91 ? -16.077 -7.340 10.808 1.00 91.31 91 GLU A CA 1
ATOM 738 C C . GLU A 1 91 ? -16.306 -7.148 12.321 1.00 91.31 91 GLU A C 1
ATOM 740 O O . GLU A 1 91 ? -17.442 -7.134 12.793 1.00 91.31 91 GLU A O 1
ATOM 745 N N . ASP A 1 92 ? -15.232 -6.967 13.097 1.00 93.19 92 ASP A N 1
ATOM 746 C CA . ASP A 1 92 ? -15.331 -6.856 14.554 1.00 93.19 92 ASP A CA 1
ATOM 747 C C . ASP A 1 92 ? -15.970 -5.536 15.026 1.00 93.19 92 ASP A C 1
ATOM 749 O O . ASP A 1 92 ? -15.359 -4.459 15.041 1.00 93.19 92 ASP A O 1
ATOM 753 N N . LEU A 1 93 ? -17.222 -5.674 15.473 1.00 93.19 93 LEU A N 1
ATOM 754 C CA . LEU A 1 93 ? -18.060 -4.610 16.022 1.00 93.19 93 LEU A CA 1
ATOM 755 C C . LEU A 1 93 ? -17.690 -4.206 17.459 1.00 93.19 93 LEU A C 1
ATOM 757 O O . LEU A 1 93 ? -18.269 -3.263 17.993 1.00 93.19 93 LEU A O 1
ATOM 761 N N . SER A 1 94 ? -16.754 -4.908 18.105 1.00 93.56 94 SER A N 1
ATOM 762 C CA . SER A 1 94 ? -16.262 -4.578 19.447 1.00 93.56 94 SER A CA 1
ATOM 763 C C . SER A 1 94 ? -15.071 -3.615 19.435 1.00 93.56 94 SER A C 1
ATOM 765 O O . SER A 1 94 ? -14.656 -3.124 20.493 1.00 93.56 94 SER A O 1
ATOM 767 N N . THR A 1 95 ? -14.517 -3.310 18.254 1.00 95.75 95 THR A N 1
ATOM 768 C CA . THR A 1 95 ? -13.444 -2.320 18.145 1.00 95.75 95 THR A CA 1
ATOM 769 C C . THR A 1 95 ? -13.915 -0.932 18.602 1.00 95.75 95 THR A C 1
ATOM 771 O O . THR A 1 95 ? -15.054 -0.542 18.347 1.00 95.75 95 THR A O 1
ATOM 774 N N . PRO A 1 96 ? -13.045 -0.123 19.240 1.00 96.31 96 PRO A N 1
ATOM 775 C CA . PRO A 1 96 ? -13.435 1.195 19.748 1.00 96.31 96 PRO A CA 1
ATOM 776 C C . PRO A 1 96 ? -13.911 2.206 18.694 1.00 96.31 96 PRO A C 1
ATOM 778 O O . PRO A 1 96 ? -14.436 3.247 19.066 1.00 96.31 96 PRO A O 1
ATOM 781 N N . TRP A 1 97 ? -13.687 1.927 17.409 1.00 96.62 97 TRP A N 1
ATOM 782 C CA . TRP A 1 97 ? -14.078 2.765 16.272 1.00 96.62 97 TRP A CA 1
ATOM 783 C C . TRP A 1 97 ? -15.176 2.123 15.410 1.00 96.62 97 TRP A C 1
ATOM 785 O O . TRP A 1 97 ? -15.460 2.620 14.321 1.00 96.62 97 TRP A O 1
ATOM 795 N N . ALA A 1 98 ? -15.774 1.007 15.844 1.00 96.06 98 ALA A N 1
ATOM 796 C CA . ALA A 1 98 ? -16.724 0.233 15.041 1.00 96.06 98 ALA A CA 1
ATOM 797 C C . ALA A 1 98 ? -17.981 1.020 14.625 1.00 96.06 98 ALA A C 1
ATOM 799 O O . ALA A 1 98 ? -18.616 0.688 13.627 1.00 96.06 98 ALA A O 1
ATOM 800 N N . ASP A 1 99 ? -18.346 2.075 15.361 1.00 94.50 99 ASP A N 1
ATOM 801 C CA . ASP A 1 99 ? -19.493 2.937 15.054 1.00 94.50 99 ASP A CA 1
ATOM 802 C C . ASP A 1 99 ? -19.202 3.980 13.952 1.00 94.50 99 ASP A C 1
ATOM 804 O O . ASP A 1 99 ? -20.087 4.756 13.565 1.00 94.50 99 ASP A O 1
ATOM 808 N N . GLU A 1 100 ? -17.960 4.052 13.466 1.00 96.06 100 GLU A N 1
ATOM 809 C CA . GLU A 1 100 ? -17.541 5.000 12.429 1.00 96.06 100 GLU A CA 1
ATOM 810 C C . GLU A 1 100 ? -16.607 4.434 11.351 1.00 96.06 100 GLU A C 1
ATOM 812 O O . GLU A 1 100 ? -16.604 4.953 10.232 1.00 96.06 100 GLU A O 1
ATOM 817 N N . ILE A 1 101 ? -15.845 3.378 11.641 1.00 95.12 101 ILE A N 1
ATOM 818 C CA . ILE A 1 101 ? -14.958 2.704 10.690 1.00 95.12 101 ILE A CA 1
ATOM 819 C C . ILE A 1 101 ? -15.309 1.214 10.660 1.00 95.12 101 ILE A C 1
ATOM 821 O O . ILE A 1 101 ? -14.994 0.460 11.578 1.00 95.12 101 ILE A O 1
ATOM 825 N N . GLU A 1 102 ? -15.918 0.790 9.556 1.00 94.44 102 GLU A N 1
ATOM 826 C CA . GLU A 1 102 ? -16.095 -0.623 9.218 1.00 94.44 102 GLU A CA 1
ATOM 827 C C . GLU A 1 102 ? -14.737 -1.242 8.843 1.00 94.44 102 GLU A C 1
ATOM 829 O O . GLU A 1 102 ? -13.916 -0.601 8.179 1.00 94.44 102 GLU A O 1
ATOM 834 N N . GLN A 1 103 ? -14.496 -2.500 9.227 1.00 92.19 103 GLN A N 1
ATOM 835 C CA . GLN A 1 103 ? -13.262 -3.210 8.888 1.00 92.19 103 GLN A CA 1
ATOM 836 C C . GLN A 1 103 ? -13.538 -4.605 8.336 1.00 92.19 103 GLN A C 1
ATOM 838 O O . GLN A 1 103 ? -14.418 -5.312 8.817 1.00 92.19 103 GLN A O 1
ATOM 843 N N . LYS A 1 104 ? -12.749 -5.000 7.336 1.00 92.00 104 LYS A N 1
ATOM 844 C CA . LYS A 1 104 ? -12.699 -6.364 6.815 1.00 92.00 104 LYS A CA 1
ATOM 845 C C . LYS A 1 104 ? -11.247 -6.812 6.756 1.00 92.00 104 LYS A C 1
ATOM 847 O O . LYS A 1 104 ? -10.403 -6.089 6.224 1.00 92.00 104 LYS A O 1
ATOM 852 N N . VAL A 1 105 ? -10.958 -7.994 7.280 1.00 89.44 105 VAL A N 1
ATOM 853 C CA . VAL A 1 105 ? -9.613 -8.562 7.379 1.00 89.44 105 VAL A CA 1
ATOM 854 C C . VAL A 1 105 ? -9.474 -9.701 6.375 1.00 89.44 105 VAL A C 1
ATOM 856 O O . VAL A 1 105 ? -10.212 -10.682 6.404 1.00 89.44 105 VAL A O 1
ATOM 859 N N . LEU A 1 106 ? -8.485 -9.598 5.488 1.00 86.25 106 LEU A N 1
ATOM 860 C CA . LEU A 1 106 ? -8.177 -10.668 4.547 1.00 86.25 106 LEU A CA 1
ATOM 861 C C . LEU A 1 106 ? -7.456 -11.819 5.265 1.00 86.25 106 LEU A C 1
ATOM 863 O O . LEU A 1 106 ? -6.263 -11.734 5.550 1.00 86.25 106 LEU A O 1
ATOM 867 N N . SER A 1 107 ? -8.158 -12.927 5.510 1.00 68.88 107 SER A N 1
ATOM 868 C CA . SER A 1 107 ? -7.596 -14.126 6.143 1.00 68.88 107 SER A CA 1
ATOM 869 C C . SER A 1 107 ? -6.726 -14.945 5.171 1.00 68.88 107 SER A C 1
ATOM 871 O O . SER A 1 107 ? -7.073 -16.032 4.692 1.00 68.88 107 SER A O 1
ATOM 873 N N . SER A 1 108 ? -5.515 -14.429 4.956 1.00 65.50 108 SER A N 1
ATOM 874 C CA . SER A 1 108 ? -4.384 -15.043 4.251 1.00 65.50 108 SER A CA 1
ATOM 875 C C . SER A 1 108 ? -4.360 -14.751 2.765 1.00 65.50 108 SER A C 1
ATOM 877 O O . SER A 1 108 ? -5.160 -15.346 2.041 1.00 65.50 108 SER A O 1
ATOM 879 N N . PRO A 1 109 ? -3.356 -14.007 2.268 1.00 60.22 109 PRO A N 1
ATOM 880 C CA . PRO A 1 109 ? -2.298 -13.233 2.951 1.00 60.22 109 PRO A CA 1
ATOM 881 C C . PRO A 1 109 ? -2.685 -11.764 3.233 1.00 60.22 109 PRO A C 1
ATOM 883 O O . PRO A 1 109 ? -3.171 -11.068 2.349 1.00 60.22 109 PRO A O 1
ATOM 886 N N . GLU A 1 110 ? -2.414 -11.277 4.447 1.00 63.84 110 GLU A N 1
ATOM 887 C CA . GLU A 1 110 ? -2.582 -9.883 4.878 1.00 63.84 110 GLU A CA 1
ATOM 888 C C . GLU A 1 110 ? -1.495 -8.980 4.272 1.00 63.84 110 GLU A C 1
ATOM 890 O O . GLU A 1 110 ? -0.469 -8.718 4.901 1.00 63.84 110 GLU A O 1
ATOM 895 N N . VAL A 1 111 ? -1.715 -8.516 3.041 1.00 68.75 111 VAL A N 1
ATOM 896 C CA . VAL A 1 111 ? -0.847 -7.563 2.330 1.00 68.75 111 VAL A CA 1
ATOM 897 C C . VAL A 1 111 ? -1.645 -6.387 1.779 1.00 68.75 111 VAL A C 1
ATOM 899 O O . VAL A 1 111 ? -2.873 -6.435 1.688 1.00 68.75 111 VAL A O 1
ATOM 902 N N . ASP A 1 112 ? -0.935 -5.340 1.364 1.00 68.94 112 ASP A N 1
ATOM 903 C CA . ASP A 1 112 ? -1.541 -4.202 0.685 1.00 68.94 112 ASP A CA 1
ATOM 904 C C . ASP A 1 112 ? -2.245 -4.629 -0.609 1.00 68.94 112 ASP A C 1
ATOM 906 O O . ASP A 1 112 ? -1.728 -5.409 -1.410 1.00 68.94 112 ASP A O 1
ATOM 910 N N . ALA A 1 113 ? -3.448 -4.094 -0.809 1.00 77.12 113 ALA A N 1
ATOM 911 C CA . ALA A 1 113 ? -4.342 -4.536 -1.870 1.00 77.12 113 ALA A CA 1
ATOM 912 C C . ALA A 1 113 ? -4.114 -3.793 -3.190 1.00 77.12 113 ALA A C 1
ATOM 914 O O . ALA A 1 113 ? -3.904 -4.408 -4.232 1.00 77.12 113 ALA A O 1
ATOM 915 N N . VAL A 1 114 ? -4.173 -2.461 -3.155 1.00 90.62 114 VAL A N 1
ATOM 916 C CA . VAL A 1 114 ? -4.206 -1.625 -4.360 1.00 90.62 114 VAL A CA 1
ATOM 917 C C . VAL A 1 114 ? -3.283 -0.424 -4.246 1.00 90.62 114 VAL A C 1
ATOM 919 O O . VAL A 1 114 ? -3.037 0.107 -3.162 1.00 90.62 114 VAL A O 1
ATOM 922 N N . ILE A 1 115 ? -2.813 0.029 -5.402 1.00 92.56 115 ILE A N 1
ATOM 923 C CA . ILE A 1 115 ? -1.947 1.188 -5.567 1.00 92.56 115 ILE A CA 1
ATOM 924 C C . ILE A 1 115 ? -2.524 2.141 -6.615 1.00 92.56 115 ILE A C 1
ATOM 926 O O . ILE A 1 115 ? -3.267 1.723 -7.505 1.00 92.56 115 ILE A O 1
ATOM 930 N N . TYR A 1 116 ? -2.138 3.415 -6.539 1.00 93.50 116 TYR A N 1
ATOM 931 C CA . TYR A 1 116 ? -2.456 4.399 -7.572 1.00 93.50 116 TYR A CA 1
ATOM 932 C C . TYR A 1 116 ? -1.238 5.255 -7.905 1.00 93.50 116 TYR A C 1
ATOM 934 O O . TYR A 1 116 ? -0.852 6.143 -7.145 1.00 93.50 116 TYR A O 1
ATOM 942 N N . VAL A 1 117 ? -0.625 4.986 -9.056 1.00 92.62 117 VAL A N 1
ATOM 943 C CA . VAL A 1 117 ? 0.611 5.652 -9.481 1.00 92.62 117 VAL A CA 1
ATOM 944 C C . VAL A 1 117 ? 0.286 7.040 -10.054 1.00 92.62 117 VAL A C 1
ATOM 946 O O . VAL A 1 117 ? -0.333 7.124 -11.118 1.00 92.62 117 VAL A O 1
ATOM 949 N N . PRO A 1 118 ? 0.696 8.154 -9.419 1.00 93.62 118 PRO A N 1
ATOM 950 C CA . PRO A 1 118 ? 0.494 9.480 -9.988 1.00 93.62 118 PRO A CA 1
ATOM 951 C C . PRO A 1 118 ? 1.366 9.683 -11.232 1.00 93.62 118 PRO A C 1
ATOM 953 O O . PRO A 1 118 ? 2.503 9.214 -11.308 1.00 93.62 118 PRO A O 1
ATOM 956 N N . LYS A 1 119 ? 0.838 10.427 -12.210 1.00 95.00 119 LYS A N 1
ATOM 957 C CA . LYS A 1 119 ? 1.554 10.737 -13.457 1.00 95.00 119 LYS A CA 1
ATOM 958 C C . LYS A 1 119 ? 2.831 11.541 -13.208 1.00 95.00 119 LYS A C 1
ATOM 960 O O . LYS A 1 119 ? 3.846 11.274 -13.842 1.00 95.00 119 LYS A O 1
ATOM 965 N N . LYS A 1 120 ? 2.760 12.516 -12.301 1.00 95.56 120 LYS A N 1
ATOM 966 C CA . LYS A 1 120 ? 3.884 13.367 -11.894 1.00 95.56 120 LYS A CA 1
ATOM 967 C C . LYS A 1 120 ? 4.458 12.892 -10.553 1.00 95.56 120 LYS A C 1
ATOM 969 O O . LYS A 1 120 ? 3.696 12.330 -9.759 1.00 95.56 120 LYS A O 1
ATOM 974 N N . PRO A 1 121 ? 5.753 13.133 -10.281 1.00 94.81 121 PRO A N 1
ATOM 975 C CA . PRO A 1 121 ? 6.332 12.857 -8.973 1.00 94.81 121 PRO A CA 1
ATOM 976 C C . PRO A 1 121 ? 5.565 13.606 -7.872 1.00 94.81 121 PRO A C 1
ATOM 978 O O . PRO A 1 121 ? 5.314 14.804 -8.024 1.00 94.81 121 PRO A O 1
ATOM 981 N N . PRO A 1 122 ? 5.201 12.937 -6.765 1.00 91.25 122 PRO A N 1
ATOM 982 C CA . PRO A 1 122 ? 4.677 13.606 -5.582 1.00 91.25 122 PRO A CA 1
ATOM 983 C C . PRO A 1 122 ? 5.668 14.624 -5.013 1.00 91.25 122 PRO A C 1
ATOM 985 O O . PRO A 1 122 ? 6.871 14.371 -4.988 1.00 91.25 122 PRO A O 1
ATOM 988 N N . GLU A 1 123 ? 5.155 15.724 -4.463 1.00 88.56 123 GLU A N 1
ATOM 989 C CA . GLU A 1 123 ? 5.969 16.786 -3.850 1.00 88.56 123 GLU A CA 1
ATOM 990 C C . GLU A 1 123 ? 6.822 16.292 -2.674 1.00 88.56 123 GLU A C 1
ATOM 992 O O . GLU A 1 123 ? 7.892 16.830 -2.405 1.00 88.56 123 GLU A O 1
ATOM 997 N N . CYS A 1 124 ? 6.377 15.236 -1.986 1.00 86.31 124 CYS A N 1
ATOM 998 C CA . CYS A 1 124 ? 7.119 14.644 -0.876 1.00 86.31 124 CYS A CA 1
ATOM 999 C C . CYS A 1 124 ? 8.375 13.877 -1.319 1.00 86.31 124 CYS A C 1
ATOM 1001 O O . CYS A 1 124 ? 9.190 13.514 -0.469 1.00 86.31 124 CYS A O 1
ATOM 1003 N N . ILE A 1 125 ? 8.541 13.591 -2.617 1.00 90.38 125 ILE A N 1
ATOM 1004 C CA . ILE A 1 125 ? 9.754 12.950 -3.122 1.00 90.38 125 ILE A CA 1
ATOM 1005 C C . ILE A 1 125 ? 10.816 14.019 -3.343 1.00 90.38 125 ILE A C 1
ATOM 1007 O O . ILE A 1 125 ? 10.680 14.917 -4.171 1.00 90.38 125 ILE A O 1
ATOM 1011 N N . ASN A 1 126 ? 11.911 13.876 -2.607 1.00 92.88 126 ASN A N 1
ATOM 1012 C CA . ASN A 1 126 ? 13.062 14.750 -2.710 1.00 92.88 126 ASN A CA 1
ATOM 1013 C C . ASN A 1 126 ? 13.627 14.766 -4.153 1.00 92.88 126 ASN A C 1
ATOM 1015 O O . ASN A 1 126 ? 13.811 13.723 -4.793 1.00 92.88 126 ASN A O 1
ATOM 1019 N N . LYS A 1 127 ? 13.903 15.974 -4.663 1.00 94.94 127 LYS A N 1
ATOM 1020 C CA . LYS A 1 127 ? 14.344 16.188 -6.047 1.00 94.94 127 LYS A CA 1
ATOM 1021 C C . LYS A 1 127 ? 15.679 15.505 -6.345 1.00 94.94 127 LYS A C 1
ATOM 1023 O O . LYS A 1 127 ? 15.847 14.970 -7.436 1.00 94.94 127 LYS A O 1
ATOM 1028 N N . GLU A 1 128 ? 16.603 15.459 -5.389 1.00 95.06 128 GLU A N 1
ATOM 1029 C CA . GLU A 1 128 ? 17.900 14.811 -5.554 1.00 95.06 128 GLU A CA 1
ATOM 1030 C C . GLU A 1 128 ? 17.741 13.301 -5.797 1.00 95.06 128 GLU A C 1
ATOM 1032 O O . GLU A 1 128 ? 18.454 12.744 -6.633 1.00 95.06 128 GLU A O 1
ATOM 1037 N N . TYR A 1 129 ? 16.760 12.642 -5.167 1.00 94.75 129 TYR A N 1
ATOM 1038 C CA . TYR A 1 129 ? 16.453 11.228 -5.431 1.00 94.75 129 TYR A CA 1
ATOM 1039 C C . TYR A 1 129 ? 15.824 10.990 -6.806 1.00 94.75 129 TYR A C 1
ATOM 1041 O O . TYR A 1 129 ? 16.124 9.977 -7.450 1.00 94.75 129 TYR A O 1
ATOM 1049 N N . LEU A 1 130 ? 14.997 11.920 -7.293 1.00 96.00 130 LEU A N 1
ATOM 1050 C CA . LEU A 1 130 ? 14.488 11.869 -8.667 1.00 96.00 130 LEU A CA 1
ATOM 1051 C C . LEU A 1 130 ? 15.646 11.978 -9.664 1.00 96.00 130 LEU A C 1
ATOM 1053 O O . LEU A 1 130 ? 15.784 11.136 -10.549 1.00 96.00 130 LEU A O 1
ATOM 1057 N N . LEU A 1 131 ? 16.534 12.956 -9.484 1.00 95.31 131 LEU A N 1
ATOM 1058 C CA . LEU A 1 131 ? 17.694 13.141 -10.358 1.00 95.31 131 LEU A CA 1
ATOM 1059 C C . LEU A 1 131 ? 18.670 11.961 -10.280 1.00 95.31 131 LEU A C 1
ATOM 1061 O O . LEU A 1 131 ? 19.186 11.529 -11.308 1.00 95.31 131 LEU A O 1
ATOM 1065 N N . ALA A 1 132 ? 18.889 11.389 -9.093 1.00 93.12 132 ALA A N 1
ATOM 1066 C CA . ALA A 1 132 ? 19.694 10.182 -8.927 1.00 93.12 132 ALA A CA 1
ATOM 1067 C C . ALA A 1 132 ? 19.096 8.990 -9.690 1.00 93.12 132 ALA A C 1
ATOM 1069 O O . ALA A 1 132 ? 19.822 8.289 -10.391 1.00 93.12 132 ALA A O 1
ATOM 1070 N N . SER A 1 133 ? 17.773 8.813 -9.633 1.00 92.75 133 SER A N 1
ATOM 1071 C CA . SER A 1 133 ? 17.060 7.762 -10.376 1.00 92.75 133 SER A CA 1
ATOM 1072 C C . SER A 1 133 ? 17.075 7.997 -11.893 1.00 92.75 133 SER A C 1
ATOM 1074 O O . SER A 1 133 ? 17.019 7.050 -12.679 1.00 92.75 133 SER A O 1
ATOM 1076 N N . ALA A 1 134 ? 17.186 9.253 -12.333 1.00 93.19 134 ALA A N 1
ATOM 1077 C CA . ALA A 1 134 ? 17.298 9.620 -13.743 1.00 93.19 134 ALA A CA 1
ATOM 1078 C C . ALA A 1 134 ? 18.692 9.357 -14.338 1.00 93.19 134 ALA A C 1
ATOM 1080 O O . ALA A 1 134 ? 18.824 9.269 -15.561 1.00 93.19 134 ALA A O 1
ATOM 1081 N N . LYS A 1 135 ? 19.730 9.181 -13.507 1.00 91.50 135 LYS A N 1
ATOM 1082 C CA . LYS A 1 135 ? 21.078 8.828 -13.977 1.00 91.50 135 LYS A CA 1
ATOM 1083 C C . LYS A 1 135 ? 21.086 7.439 -14.601 1.00 91.50 135 LYS A C 1
ATOM 1085 O O . LYS A 1 135 ? 20.406 6.519 -14.146 1.00 91.50 135 LYS A O 1
ATOM 1090 N N . ASN A 1 136 ? 21.891 7.267 -15.644 1.00 88.00 136 ASN A N 1
ATOM 1091 C CA . ASN A 1 136 ? 22.118 5.968 -16.272 1.00 88.00 136 ASN A CA 1
ATOM 1092 C C . ASN A 1 136 ? 23.099 5.127 -15.435 1.00 88.00 136 ASN A C 1
ATOM 1094 O O . ASN A 1 136 ? 24.233 4.869 -15.831 1.00 88.00 136 ASN A O 1
ATOM 1098 N N . GLY A 1 137 ? 22.650 4.738 -14.240 1.00 82.94 137 GLY A N 1
ATOM 1099 C CA . GLY A 1 137 ? 23.411 3.906 -13.312 1.00 82.94 137 GLY A CA 1
ATOM 1100 C C . GLY A 1 137 ? 23.534 2.449 -13.764 1.00 82.94 137 GLY A C 1
ATOM 1101 O O . GLY A 1 137 ? 23.125 2.072 -14.865 1.00 82.94 137 GLY A O 1
ATOM 1102 N N . LEU A 1 138 ? 24.069 1.608 -12.878 1.00 81.75 138 LEU A N 1
ATOM 1103 C CA . LEU A 1 138 ? 24.315 0.190 -13.154 1.00 81.75 138 LEU A CA 1
ATOM 1104 C C . LEU A 1 138 ? 23.050 -0.552 -13.615 1.00 81.75 138 LEU A C 1
ATOM 1106 O O . LEU A 1 138 ? 23.103 -1.273 -14.606 1.00 81.75 138 LEU A O 1
ATOM 1110 N N . ALA A 1 139 ? 21.907 -0.317 -12.962 1.00 80.62 139 ALA A N 1
ATOM 1111 C CA . ALA A 1 139 ? 20.638 -0.944 -13.333 1.00 80.62 139 ALA A CA 1
ATOM 1112 C C . ALA A 1 139 ? 20.234 -0.633 -14.786 1.00 80.62 139 ALA A C 1
ATOM 1114 O O . ALA A 1 139 ? 19.873 -1.533 -15.535 1.00 80.62 139 ALA A O 1
ATOM 1115 N N . VAL A 1 140 ? 20.366 0.625 -15.226 1.00 81.81 140 VAL A N 1
ATOM 1116 C CA . VAL A 1 140 ? 20.061 1.021 -16.613 1.00 81.81 140 VAL A CA 1
ATOM 1117 C C . VAL A 1 140 ? 21.025 0.361 -17.594 1.00 81.81 140 VAL A C 1
ATOM 1119 O O . VAL A 1 140 ? 20.594 -0.102 -18.645 1.00 81.81 140 VAL A O 1
ATOM 1122 N N . LYS A 1 141 ? 22.317 0.290 -17.250 1.00 81.94 141 LYS A N 1
ATOM 1123 C CA . LYS A 1 141 ? 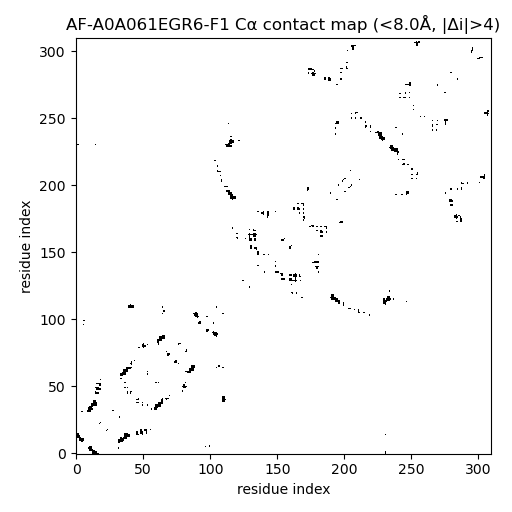23.339 -0.345 -18.094 1.00 81.94 141 LYS A CA 1
ATOM 1124 C C . LYS A 1 141 ? 23.066 -1.841 -18.268 1.00 81.94 141 LYS A C 1
ATOM 1126 O O . LYS A 1 141 ? 23.039 -2.308 -19.403 1.00 81.94 141 LYS A O 1
ATOM 1131 N N . LEU A 1 142 ? 22.764 -2.558 -17.185 1.00 81.94 142 LEU A N 1
ATOM 1132 C CA . LEU A 1 142 ? 22.422 -3.986 -17.218 1.00 81.94 142 LEU A CA 1
ATOM 1133 C C . LEU A 1 142 ? 21.130 -4.264 -18.004 1.00 81.94 142 LEU A C 1
ATOM 1135 O O . LEU A 1 142 ? 21.070 -5.210 -18.783 1.00 81.94 142 LEU A O 1
ATOM 1139 N N . LEU A 1 143 ? 20.114 -3.413 -17.847 1.00 81.69 143 LEU A N 1
ATOM 1140 C CA . LEU A 1 143 ? 18.793 -3.598 -18.461 1.00 81.69 143 LEU A CA 1
ATOM 1141 C C . LEU A 1 143 ? 18.680 -2.991 -19.871 1.00 81.69 143 LEU A C 1
ATOM 1143 O O . LEU A 1 143 ? 17.628 -3.065 -20.497 1.00 81.69 143 LEU A O 1
ATOM 1147 N N . SER A 1 144 ? 19.755 -2.406 -20.406 1.00 77.81 144 SER A N 1
ATOM 1148 C CA . SER A 1 144 ? 19.761 -1.777 -21.736 1.00 77.81 144 SER A CA 1
ATOM 1149 C C . SER A 1 144 ? 19.751 -2.772 -22.906 1.00 77.81 144 SER A C 1
ATOM 1151 O O . SER A 1 144 ? 19.634 -2.344 -24.054 1.00 77.81 144 SER A O 1
ATOM 1153 N N . LYS A 1 145 ? 19.871 -4.086 -22.645 1.00 77.38 145 LYS A N 1
ATOM 1154 C CA . LYS A 1 145 ? 19.887 -5.167 -23.657 1.00 77.38 145 LYS A CA 1
ATOM 1155 C C . LYS A 1 145 ? 20.867 -4.896 -24.817 1.00 77.38 145 LYS A C 1
ATOM 1157 O O . LYS A 1 145 ? 20.564 -5.173 -25.973 1.00 77.38 145 LYS A O 1
ATOM 1162 N N . GLY A 1 146 ? 22.029 -4.312 -24.514 1.00 71.12 146 GLY A N 1
ATOM 1163 C CA . GLY A 1 146 ? 23.065 -3.992 -25.505 1.00 71.12 146 GLY A CA 1
ATOM 1164 C C . GLY A 1 146 ? 22.852 -2.684 -26.277 1.00 71.12 146 GLY A C 1
ATOM 1165 O O . GLY A 1 146 ? 23.670 -2.351 -27.133 1.00 71.12 146 GLY A O 1
ATOM 1166 N N . LYS A 1 147 ? 21.800 -1.905 -25.980 1.00 80.94 147 LYS A N 1
ATOM 1167 C CA . LYS A 1 147 ? 21.656 -0.543 -26.516 1.00 80.94 147 LYS A CA 1
ATOM 1168 C C . LYS A 1 147 ? 22.779 0.357 -25.993 1.00 80.94 147 LYS A C 1
ATOM 1170 O O . LYS A 1 147 ? 23.183 0.259 -24.834 1.00 80.94 147 LYS A O 1
ATOM 1175 N N . LYS A 1 148 ? 23.237 1.299 -26.826 1.00 83.25 148 LYS A N 1
ATOM 1176 C CA . LYS A 1 148 ? 24.167 2.349 -26.392 1.00 83.25 148 LYS A CA 1
ATOM 1177 C C . LYS A 1 148 ? 23.493 3.191 -25.308 1.00 83.25 148 LYS A C 1
ATOM 1179 O O . LYS A 1 148 ? 22.445 3.786 -25.545 1.00 83.25 148 LYS A O 1
ATOM 1184 N N . VAL A 1 149 ? 24.103 3.241 -24.128 1.00 86.44 149 VAL A N 1
ATOM 1185 C CA . VAL A 1 149 ? 23.624 4.048 -23.004 1.00 86.44 149 VAL A CA 1
ATOM 1186 C C . VAL A 1 149 ? 24.386 5.373 -23.006 1.00 86.44 149 VAL A C 1
ATOM 1188 O O . VAL A 1 149 ? 25.604 5.346 -22.828 1.00 86.44 149 VAL A O 1
ATOM 1191 N N . PRO A 1 150 ? 23.716 6.520 -23.216 1.00 85.56 150 PRO A N 1
ATOM 1192 C CA . PRO A 1 150 ? 24.371 7.821 -23.136 1.00 85.56 150 PRO A CA 1
ATOM 1193 C C . PRO A 1 150 ? 24.944 8.057 -21.735 1.00 85.56 150 PRO A C 1
ATOM 1195 O O . PRO A 1 150 ? 24.273 7.765 -20.742 1.00 85.56 150 PRO A O 1
ATOM 1198 N N . ASP A 1 151 ? 26.156 8.599 -21.654 1.00 82.12 151 ASP A N 1
ATOM 1199 C CA . ASP A 1 151 ? 26.805 8.976 -20.392 1.00 82.12 151 ASP A CA 1
ATOM 1200 C C . ASP A 1 151 ? 26.802 10.501 -20.240 1.00 82.12 151 ASP A C 1
ATOM 1202 O O . ASP A 1 151 ? 27.834 11.163 -20.193 1.00 82.12 151 ASP A O 1
ATOM 1206 N N . GLU A 1 152 ? 25.598 11.071 -20.274 1.00 80.56 152 GLU A N 1
ATOM 1207 C CA . GLU A 1 152 ? 25.395 12.513 -20.168 1.00 80.56 152 GLU A CA 1
ATOM 1208 C C . GLU A 1 152 ? 25.092 12.916 -18.717 1.00 80.56 152 GLU A C 1
ATOM 1210 O O . GLU A 1 152 ? 24.346 12.213 -18.018 1.00 80.56 152 GLU A O 1
ATOM 1215 N N . PRO A 1 153 ? 25.619 14.062 -18.246 1.00 85.44 153 PRO A N 1
ATOM 1216 C CA . PRO A 1 153 ? 25.255 14.609 -16.949 1.00 85.44 153 PRO A CA 1
ATOM 1217 C C . PRO A 1 153 ? 23.748 14.869 -16.856 1.00 85.44 153 PRO A C 1
ATOM 1219 O O . PRO A 1 153 ? 23.149 15.521 -17.710 1.00 85.44 153 PRO A O 1
ATOM 1222 N N . VAL A 1 154 ? 23.125 14.401 -15.775 1.00 91.12 154 VAL A N 1
ATOM 1223 C CA . VAL A 1 154 ? 21.713 14.693 -15.503 1.00 91.12 154 VAL A CA 1
ATOM 1224 C C . VAL A 1 154 ? 21.591 16.104 -14.932 1.00 91.12 154 VAL A C 1
ATOM 1226 O O . VAL A 1 154 ? 21.959 16.344 -13.783 1.00 91.12 154 VAL A O 1
ATOM 1229 N N . VAL A 1 155 ? 21.051 17.021 -15.733 1.00 94.00 155 VAL A N 1
ATOM 1230 C CA . VAL A 1 155 ? 20.718 18.396 -15.324 1.00 94.00 155 VAL A CA 1
ATOM 1231 C C . VAL A 1 155 ? 19.357 18.429 -14.624 1.00 94.00 155 VAL A C 1
ATOM 1233 O O . VAL A 1 155 ? 18.444 17.692 -15.001 1.00 94.00 155 VAL A O 1
ATOM 1236 N N . ASP A 1 156 ? 19.195 19.295 -13.624 1.00 96.06 156 ASP A N 1
ATOM 1237 C CA . ASP A 1 156 ? 17.912 19.478 -12.944 1.00 96.06 156 ASP A CA 1
ATOM 1238 C C . ASP A 1 156 ? 16.893 20.206 -13.841 1.00 96.06 156 ASP A C 1
ATOM 1240 O O . ASP A 1 156 ? 16.978 21.411 -14.063 1.00 96.06 156 ASP A O 1
ATOM 1244 N N . ASN A 1 157 ? 15.921 19.462 -14.372 1.00 95.56 157 ASN A N 1
ATOM 1245 C CA . ASN A 1 157 ? 14.797 19.977 -15.154 1.00 95.56 157 ASN A CA 1
ATOM 1246 C C . ASN A 1 157 ? 13.569 19.053 -15.012 1.00 95.56 157 ASN A C 1
ATOM 1248 O O . ASN A 1 157 ? 13.670 17.944 -14.482 1.00 95.56 157 ASN A O 1
ATOM 1252 N N . GLU A 1 158 ? 12.392 19.500 -15.469 1.00 95.69 158 GLU A N 1
ATOM 1253 C CA . GLU A 1 158 ? 11.146 18.722 -15.332 1.00 95.69 158 GLU A CA 1
ATOM 1254 C C . GLU A 1 158 ? 11.233 17.358 -16.031 1.00 95.69 158 GLU A C 1
ATOM 1256 O O . GLU A 1 158 ? 10.783 16.361 -15.471 1.00 95.69 158 GLU A O 1
ATOM 1261 N N . ILE A 1 159 ? 11.884 17.290 -17.195 1.00 95.25 159 ILE A N 1
ATOM 1262 C CA . ILE A 1 159 ? 12.036 16.060 -17.984 1.00 95.25 159 ILE A CA 1
ATOM 1263 C C . ILE A 1 159 ? 12.843 15.012 -17.208 1.00 95.25 159 ILE A C 1
ATOM 1265 O O . ILE A 1 159 ? 12.424 13.862 -17.096 1.00 95.25 159 ILE A O 1
ATOM 1269 N N . ASN A 1 160 ? 13.976 15.399 -16.623 1.00 95.62 160 ASN A N 1
ATOM 1270 C CA . ASN A 1 160 ? 14.833 14.495 -15.863 1.00 95.62 160 ASN A CA 1
ATOM 1271 C C . ASN A 1 160 ? 14.197 14.091 -14.533 1.00 95.62 160 ASN A C 1
ATOM 1273 O O . ASN A 1 160 ? 14.272 12.922 -14.160 1.00 95.62 160 ASN A O 1
ATOM 1277 N N . ARG A 1 161 ? 13.505 15.007 -13.843 1.00 96.88 161 ARG A N 1
ATOM 1278 C CA . ARG A 1 161 ? 12.740 14.658 -12.635 1.00 96.88 161 ARG A CA 1
ATOM 1279 C C . ARG A 1 161 ? 11.624 13.658 -12.946 1.00 96.88 161 ARG A C 1
ATOM 1281 O O . ARG A 1 161 ? 11.475 12.675 -12.224 1.00 96.88 161 ARG A O 1
ATOM 1288 N N . GLN A 1 162 ? 10.901 13.859 -14.049 1.00 97.19 162 GLN A N 1
ATOM 1289 C CA . GLN A 1 162 ? 9.880 12.929 -14.528 1.00 97.19 162 GLN A CA 1
ATOM 1290 C C . GLN A 1 162 ? 10.491 11.576 -14.914 1.00 97.19 162 GLN A C 1
ATOM 1292 O O . GLN A 1 162 ? 10.021 10.542 -14.460 1.00 97.19 162 GLN A O 1
ATOM 1297 N N . LYS A 1 163 ? 11.589 11.550 -15.673 1.00 95.94 163 LYS A N 1
ATOM 1298 C CA . LYS A 1 163 ? 12.280 10.301 -16.031 1.00 95.94 163 LYS A CA 1
ATOM 1299 C C . LYS A 1 163 ? 12.747 9.525 -14.798 1.00 95.94 163 LYS A C 1
ATOM 1301 O O . LYS A 1 163 ? 12.619 8.303 -14.746 1.00 95.94 163 LYS A O 1
ATOM 1306 N N . GLY A 1 164 ? 13.275 10.230 -13.799 1.00 95.81 164 GLY A N 1
ATOM 1307 C CA . GLY A 1 164 ? 13.638 9.656 -12.508 1.00 95.81 164 GLY A CA 1
ATOM 1308 C C . GLY A 1 164 ? 12.449 9.030 -11.788 1.00 95.81 164 GLY A C 1
ATOM 1309 O O . GLY A 1 164 ? 12.560 7.916 -11.280 1.00 95.81 164 GLY A O 1
ATOM 1310 N N . TRP A 1 165 ? 11.302 9.711 -11.811 1.00 96.69 165 TRP A N 1
ATOM 1311 C CA . TRP A 1 165 ? 10.046 9.199 -11.272 1.00 96.69 165 TRP A CA 1
ATOM 1312 C C . TRP A 1 165 ? 9.588 7.915 -11.969 1.00 96.69 165 TRP A C 1
ATOM 1314 O O . TRP A 1 165 ? 9.346 6.908 -11.307 1.00 96.69 165 TRP A O 1
ATOM 1324 N N . GLU A 1 166 ? 9.543 7.918 -13.301 1.00 96.06 166 GLU A N 1
ATOM 1325 C CA . GLU A 1 166 ? 9.120 6.761 -14.096 1.00 96.06 166 GLU A CA 1
ATOM 1326 C C . GLU A 1 166 ? 10.003 5.537 -13.808 1.00 96.06 166 GLU A C 1
ATOM 1328 O O . GLU A 1 166 ? 9.502 4.440 -13.559 1.00 96.06 166 GLU A O 1
ATOM 1333 N N . ARG A 1 167 ? 11.327 5.730 -13.745 1.00 94.56 167 ARG A N 1
ATOM 1334 C CA . ARG A 1 167 ? 12.281 4.666 -13.393 1.00 94.56 167 ARG A CA 1
ATOM 1335 C C . ARG A 1 167 ? 12.108 4.153 -11.972 1.00 94.56 167 ARG A C 1
ATOM 1337 O O . ARG A 1 167 ? 12.261 2.954 -11.745 1.00 94.56 167 ARG A O 1
ATOM 1344 N N . MET A 1 168 ? 11.856 5.044 -11.019 1.00 93.88 168 MET A N 1
ATOM 1345 C CA . MET A 1 168 ? 11.660 4.683 -9.617 1.00 93.88 168 MET A CA 1
ATOM 1346 C C . MET A 1 168 ? 10.412 3.813 -9.462 1.00 93.88 168 MET A C 1
ATOM 1348 O O . MET A 1 168 ? 10.486 2.741 -8.869 1.00 93.88 168 MET A O 1
ATOM 1352 N N . VAL A 1 169 ? 9.298 4.219 -10.077 1.00 93.94 169 VAL A N 1
ATOM 1353 C CA . VAL A 1 169 ? 8.049 3.447 -10.078 1.00 93.94 169 VAL A CA 1
ATOM 1354 C C . VAL A 1 169 ? 8.251 2.063 -10.687 1.00 93.94 169 VAL A C 1
ATOM 1356 O O . VAL A 1 169 ? 7.878 1.072 -10.067 1.00 93.94 169 VAL A O 1
ATOM 1359 N N . LEU A 1 170 ? 8.870 1.969 -11.867 1.00 93.06 170 LEU A N 1
ATOM 1360 C CA . LEU A 1 170 ? 9.067 0.678 -12.531 1.00 93.06 170 LEU A CA 1
ATOM 1361 C C . LEU A 1 170 ? 9.964 -0.267 -11.720 1.00 93.06 170 LEU A C 1
ATOM 1363 O O . LEU A 1 170 ? 9.684 -1.459 -11.638 1.00 93.06 170 LEU A O 1
ATOM 1367 N N . GLN A 1 171 ? 11.014 0.247 -11.079 1.00 91.06 171 GLN A N 1
ATOM 1368 C 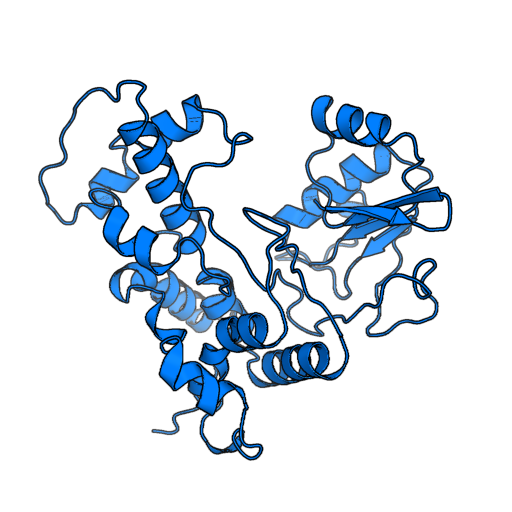CA . GLN A 1 171 ? 11.860 -0.572 -10.207 1.00 91.06 171 GLN A CA 1
ATOM 1369 C C . GLN A 1 171 ? 11.096 -1.077 -8.980 1.00 91.06 171 GLN A C 1
ATOM 1371 O O . GLN A 1 171 ? 11.196 -2.256 -8.653 1.00 91.06 171 GLN A O 1
ATOM 1376 N N . ILE A 1 172 ? 10.289 -0.220 -8.346 1.00 89.56 172 ILE A N 1
ATOM 1377 C CA . ILE A 1 172 ? 9.462 -0.605 -7.193 1.00 89.56 172 ILE A CA 1
ATOM 1378 C C . ILE A 1 172 ? 8.428 -1.668 -7.585 1.00 89.56 172 ILE A C 1
ATOM 1380 O O . ILE A 1 172 ? 8.183 -2.590 -6.816 1.00 89.56 172 ILE A O 1
ATOM 1384 N N . LEU A 1 173 ? 7.817 -1.556 -8.768 1.00 90.44 173 LEU A N 1
ATOM 1385 C CA . LEU A 1 173 ? 6.715 -2.433 -9.172 1.00 90.44 173 LEU A CA 1
ATOM 1386 C C . LEU A 1 173 ? 7.149 -3.761 -9.792 1.00 90.44 173 LEU A C 1
ATOM 1388 O O . LEU A 1 173 ? 6.382 -4.718 -9.711 1.00 90.44 173 LEU A O 1
ATOM 1392 N N . PHE A 1 174 ? 8.335 -3.832 -10.400 1.00 89.88 174 PHE A N 1
ATOM 1393 C CA . PHE A 1 174 ? 8.785 -5.021 -11.134 1.00 89.88 174 PHE A CA 1
ATOM 1394 C C . PHE A 1 174 ? 10.056 -5.668 -10.577 1.00 89.88 174 PHE A C 1
ATOM 1396 O O . PHE A 1 174 ? 10.412 -6.752 -11.036 1.00 89.88 174 PHE A O 1
ATOM 1403 N N . LEU A 1 175 ? 10.743 -5.039 -9.612 1.00 83.56 175 LEU A N 1
ATOM 1404 C CA . LEU A 1 175 ? 12.072 -5.402 -9.078 1.00 83.56 175 LEU A CA 1
ATOM 1405 C C . LEU A 1 175 ? 13.213 -5.359 -10.116 1.00 83.56 175 LEU A C 1
ATOM 1407 O O . LEU A 1 175 ? 14.286 -4.835 -9.835 1.00 83.56 175 LEU A O 1
ATOM 1411 N N . GLY A 1 176 ? 12.975 -5.854 -11.330 1.00 81.12 176 GLY A N 1
ATOM 1412 C CA . GLY A 1 176 ? 13.862 -5.786 -12.487 1.00 81.12 176 GLY A CA 1
ATOM 1413 C C . GLY A 1 176 ? 13.056 -5.570 -13.771 1.00 81.12 176 GLY A C 1
ATOM 1414 O O . GLY A 1 176 ? 12.847 -6.540 -14.503 1.00 81.12 176 GLY A O 1
ATOM 1415 N N . PRO A 1 177 ? 12.573 -4.340 -14.039 1.00 85.56 177 PRO A N 1
ATOM 1416 C CA . PRO A 1 177 ? 11.871 -4.016 -15.281 1.00 85.56 177 PRO A CA 1
ATOM 1417 C C . PRO A 1 177 ? 12.795 -4.188 -16.493 1.00 85.56 177 PRO A C 1
ATOM 1419 O O . PRO A 1 177 ? 14.011 -4.064 -16.397 1.00 85.56 177 PRO A O 1
ATOM 1422 N N . SER A 1 178 ? 12.227 -4.443 -17.663 1.00 84.88 178 SER A N 1
ATOM 1423 C CA . SER A 1 178 ? 12.963 -4.822 -18.871 1.00 84.88 178 SER A CA 1
ATOM 1424 C C . SER A 1 178 ? 13.661 -3.669 -19.589 1.00 84.88 178 SER A C 1
ATOM 1426 O O . SER A 1 178 ? 14.586 -3.919 -20.363 1.00 84.88 178 SER A O 1
ATOM 1428 N N . ASN A 1 179 ? 13.205 -2.429 -19.377 1.00 85.00 179 ASN A N 1
ATOM 1429 C CA . ASN A 1 179 ? 13.751 -1.239 -20.021 1.00 85.00 179 ASN A CA 1
ATOM 1430 C C . ASN A 1 179 ? 13.649 -0.008 -19.107 1.00 85.00 179 ASN A C 1
ATOM 1432 O O . ASN A 1 179 ? 12.626 0.671 -19.051 1.00 85.00 179 ASN A O 1
ATOM 1436 N N . LEU A 1 180 ? 14.749 0.325 -18.430 1.00 87.62 180 LEU A N 1
ATOM 1437 C CA . LEU A 1 180 ? 14.874 1.602 -17.719 1.00 87.62 180 LEU A CA 1
ATOM 1438 C C . LEU A 1 180 ? 15.451 2.717 -18.593 1.00 87.62 180 LEU A C 1
ATOM 1440 O O . LEU A 1 180 ? 15.426 3.879 -18.191 1.00 87.62 180 LEU A O 1
ATOM 1444 N N . LEU A 1 181 ? 15.991 2.415 -19.774 1.00 87.12 181 LEU A N 1
ATOM 1445 C CA . LEU A 1 181 ? 16.524 3.449 -20.657 1.00 87.12 181 LEU A CA 1
ATOM 1446 C C . LEU A 1 181 ? 15.391 4.348 -21.177 1.00 87.12 181 LEU A C 1
ATOM 1448 O O . LEU A 1 181 ? 15.518 5.574 -21.111 1.00 87.12 181 LEU A O 1
ATOM 1452 N N . GLU A 1 182 ? 14.275 3.730 -21.574 1.00 88.88 182 GLU A N 1
ATOM 1453 C CA . GLU A 1 182 ? 13.068 4.356 -22.130 1.00 88.88 182 GLU A CA 1
ATOM 1454 C C . GLU A 1 182 ? 11.821 3.934 -21.317 1.00 88.88 182 GLU A C 1
ATOM 1456 O O . GLU A 1 182 ? 11.018 3.122 -21.776 1.00 88.88 182 GLU A O 1
ATOM 1461 N N . PRO A 1 183 ? 11.646 4.459 -20.090 1.00 91.19 183 PRO A N 1
ATOM 1462 C CA . PRO A 1 183 ? 10.637 3.969 -19.142 1.00 91.19 183 PRO A CA 1
ATOM 1463 C C . PRO A 1 183 ? 9.189 4.366 -19.496 1.00 91.19 183 PRO A C 1
ATOM 1465 O O . PRO A 1 183 ? 8.238 3.818 -18.935 1.00 91.19 183 PRO A O 1
ATOM 1468 N N . ASN A 1 184 ? 9.002 5.321 -20.412 1.00 91.94 184 ASN A N 1
ATOM 1469 C CA . ASN A 1 184 ? 7.735 6.027 -20.596 1.00 91.94 184 ASN A CA 1
ATOM 1470 C C . ASN A 1 184 ? 6.580 5.116 -21.042 1.00 91.94 184 ASN A C 1
ATOM 1472 O O . ASN A 1 184 ? 5.475 5.233 -20.518 1.00 91.94 184 ASN A O 1
ATOM 1476 N N . ALA A 1 185 ? 6.838 4.175 -21.957 1.00 90.44 185 ALA A N 1
ATOM 1477 C CA . ALA A 1 185 ? 5.806 3.277 -22.477 1.00 90.44 185 ALA A CA 1
ATOM 1478 C C . ALA A 1 185 ? 5.236 2.365 -21.380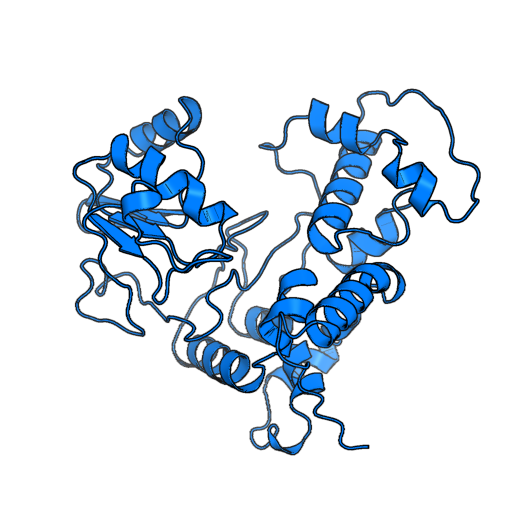 1.00 90.44 185 ALA A C 1
ATOM 1480 O O . ALA A 1 185 ? 4.018 2.277 -21.224 1.00 90.44 185 ALA A O 1
ATOM 1481 N N . SER A 1 186 ? 6.108 1.733 -20.587 1.00 90.38 186 SER A N 1
ATOM 1482 C CA . SER A 1 186 ? 5.690 0.907 -19.452 1.00 90.38 186 SER A CA 1
ATOM 1483 C C . SER A 1 186 ? 4.997 1.756 -18.389 1.00 90.38 186 SER A C 1
ATOM 1485 O O . SER A 1 186 ? 3.898 1.423 -17.957 1.00 90.38 186 SER A O 1
ATOM 1487 N N . PHE A 1 187 ? 5.575 2.902 -18.018 1.00 93.44 187 PHE A N 1
ATOM 1488 C CA . PHE A 1 187 ? 4.983 3.796 -17.023 1.00 93.44 187 PHE A CA 1
ATOM 1489 C C . PHE A 1 187 ? 3.579 4.286 -17.420 1.00 93.44 187 PHE A C 1
ATOM 1491 O O . PHE A 1 187 ? 2.660 4.286 -16.597 1.00 93.44 187 PHE A O 1
ATOM 1498 N N . ALA A 1 188 ? 3.370 4.652 -18.687 1.00 91.88 188 ALA A N 1
ATOM 149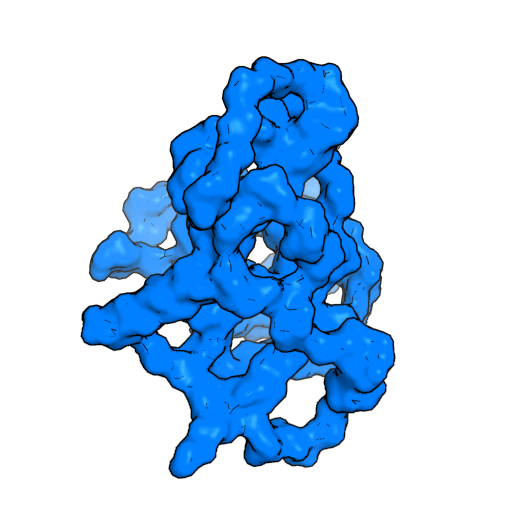9 C CA . ALA A 1 188 ? 2.075 5.102 -19.190 1.00 91.88 188 ALA A CA 1
ATOM 1500 C C . ALA A 1 188 ? 0.979 4.029 -19.052 1.00 91.88 188 ALA A C 1
ATOM 1502 O O . ALA A 1 188 ? -0.181 4.372 -18.830 1.00 91.88 188 ALA A O 1
ATOM 1503 N N . GLN A 1 189 ? 1.326 2.737 -19.116 1.00 88.69 189 GLN A N 1
ATOM 1504 C CA . GLN A 1 189 ? 0.349 1.652 -18.974 1.00 88.69 189 GLN A CA 1
ATOM 1505 C C . GLN A 1 189 ? -0.215 1.508 -17.555 1.00 88.69 189 GLN A C 1
ATOM 1507 O O . GLN A 1 189 ? -1.341 1.027 -17.420 1.00 88.69 189 GLN A O 1
ATOM 1512 N N . MET A 1 190 ? 0.513 1.950 -16.525 1.00 87.81 190 MET A N 1
ATOM 1513 C CA . MET A 1 190 ? 0.127 1.812 -15.108 1.00 87.81 190 MET A CA 1
ATOM 1514 C C . MET A 1 190 ? -0.190 3.139 -14.407 1.00 87.81 190 MET A C 1
ATOM 1516 O O . MET A 1 190 ? -0.916 3.148 -13.414 1.00 87.81 190 MET A O 1
ATOM 1520 N N . SER A 1 191 ? 0.337 4.263 -14.900 1.00 91.88 191 SER A N 1
ATOM 1521 C CA . SER A 1 191 ? 0.063 5.577 -14.315 1.00 91.88 191 SER A CA 1
ATOM 1522 C C . SER A 1 191 ? -1.422 5.947 -14.398 1.00 91.88 191 SER A C 1
ATOM 1524 O O . SER A 1 191 ? -2.115 5.608 -15.354 1.00 91.88 191 SER A O 1
ATOM 1526 N N . GLN A 1 192 ? -1.908 6.656 -13.376 1.00 91.19 192 GLN A N 1
ATOM 1527 C CA . GLN A 1 192 ? -3.297 7.106 -13.222 1.00 91.19 192 GLN A CA 1
ATOM 1528 C C . GLN A 1 192 ? -4.348 5.987 -13.201 1.00 91.19 192 GLN A C 1
ATOM 1530 O O . GLN A 1 192 ? -5.522 6.233 -13.476 1.00 91.19 192 GLN A O 1
ATOM 1535 N N . LYS A 1 193 ? -3.946 4.764 -12.853 1.00 87.50 193 LYS A N 1
ATOM 1536 C CA . LYS A 1 193 ? -4.848 3.621 -12.713 1.00 87.50 193 LYS A CA 1
ATOM 1537 C C . LYS A 1 193 ? -4.804 3.084 -11.293 1.00 87.50 193 LYS A C 1
ATOM 1539 O O . LYS A 1 193 ? -3.747 3.058 -10.663 1.00 87.50 193 LYS A O 1
ATOM 1544 N N . LEU A 1 194 ? -5.963 2.644 -10.813 1.00 90.62 194 LEU A N 1
ATOM 1545 C CA . LEU A 1 194 ? -6.053 1.808 -9.627 1.00 90.62 194 LEU A CA 1
ATOM 1546 C C . LEU A 1 194 ? -5.740 0.375 -10.047 1.00 90.62 194 LEU A C 1
ATOM 1548 O O . LEU A 1 194 ? -6.458 -0.202 -10.859 1.00 90.62 194 LEU A O 1
ATOM 1552 N N . ILE A 1 195 ? -4.658 -0.180 -9.519 1.00 90.38 195 ILE A N 1
ATOM 1553 C CA . ILE A 1 195 ? -4.202 -1.528 -9.862 1.00 90.38 195 ILE A CA 1
ATOM 1554 C C . ILE A 1 195 ? -3.777 -2.269 -8.599 1.00 90.38 195 ILE A C 1
ATOM 1556 O O . ILE A 1 195 ? -3.346 -1.655 -7.623 1.00 90.38 195 ILE A O 1
ATOM 1560 N N . VAL A 1 196 ? -3.847 -3.596 -8.628 1.00 91.38 196 VAL A N 1
ATOM 1561 C CA . VAL A 1 196 ? -3.065 -4.432 -7.708 1.00 91.38 196 VAL A CA 1
ATOM 1562 C C . VAL A 1 196 ? -1.618 -4.424 -8.190 1.00 91.38 196 VAL A C 1
ATOM 1564 O O . VAL A 1 196 ? -1.381 -4.578 -9.386 1.00 91.38 196 VAL A O 1
ATOM 1567 N N . SER A 1 197 ? -0.641 -4.232 -7.302 1.00 90.75 197 SER A N 1
ATOM 1568 C CA . SER A 1 197 ? 0.764 -4.182 -7.729 1.00 90.75 197 SER A CA 1
ATOM 1569 C C . SER A 1 197 ? 1.206 -5.512 -8.376 1.00 90.75 197 SER A C 1
ATOM 1571 O O . SER A 1 197 ? 0.738 -6.577 -7.960 1.00 90.75 197 SER A O 1
ATOM 1573 N N . PRO A 1 198 ? 2.116 -5.502 -9.370 1.00 90.44 198 PRO A N 1
ATOM 1574 C CA . PRO A 1 198 ? 2.566 -6.730 -10.031 1.00 90.44 198 PRO A CA 1
ATOM 1575 C C . PRO A 1 198 ? 3.183 -7.750 -9.067 1.00 90.44 198 PRO A C 1
ATOM 1577 O O . PRO A 1 198 ? 2.950 -8.950 -9.214 1.00 90.44 198 PRO A O 1
ATOM 1580 N N . ILE A 1 199 ? 3.926 -7.274 -8.061 1.00 88.25 199 ILE A N 1
ATOM 1581 C CA . ILE A 1 199 ? 4.530 -8.103 -7.008 1.00 88.25 199 ILE A CA 1
ATOM 1582 C C . ILE A 1 199 ? 3.444 -8.837 -6.221 1.00 88.25 199 ILE A C 1
ATOM 1584 O O . ILE A 1 199 ? 3.482 -10.062 -6.129 1.00 88.25 199 ILE A O 1
ATOM 1588 N N . ILE A 1 200 ? 2.448 -8.112 -5.700 1.00 88.50 200 ILE A N 1
ATOM 1589 C CA . ILE A 1 200 ? 1.376 -8.709 -4.895 1.00 88.50 200 ILE A CA 1
ATOM 1590 C C . ILE A 1 200 ? 0.490 -9.613 -5.752 1.00 88.50 200 ILE A C 1
ATOM 1592 O O . ILE A 1 200 ? 0.188 -10.737 -5.356 1.00 88.50 200 ILE A O 1
ATOM 1596 N N . LYS A 1 201 ? 0.141 -9.185 -6.969 1.00 89.38 201 LYS A N 1
ATOM 1597 C CA . LYS A 1 201 ? -0.589 -10.025 -7.925 1.00 89.38 201 LYS A CA 1
ATOM 1598 C C . LYS A 1 201 ? 0.111 -11.372 -8.125 1.00 89.38 201 LYS A C 1
ATOM 1600 O O . LYS 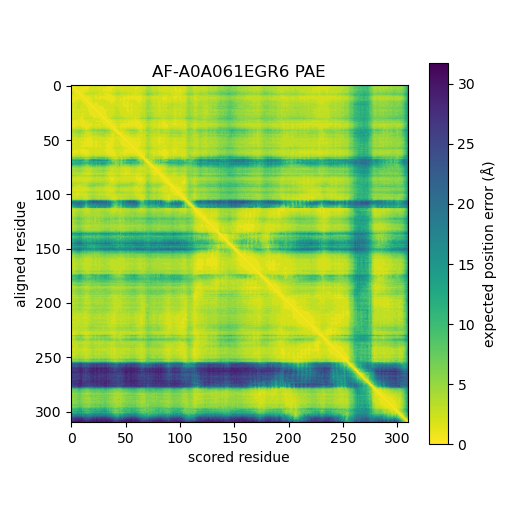A 1 201 ? -0.544 -12.406 -8.050 1.00 89.38 201 LYS A O 1
ATOM 1605 N N . THR A 1 202 ? 1.420 -11.355 -8.375 1.00 87.75 202 THR A N 1
ATOM 1606 C CA . THR A 1 202 ? 2.176 -12.535 -8.825 1.00 87.75 202 THR A CA 1
ATOM 1607 C C . THR A 1 202 ? 2.607 -13.433 -7.678 1.00 87.75 202 THR A C 1
ATOM 1609 O O . THR A 1 202 ? 2.408 -14.639 -7.756 1.00 87.75 202 THR A O 1
ATOM 1612 N N . LEU A 1 203 ? 3.168 -12.865 -6.611 1.00 86.00 203 LEU A N 1
ATOM 1613 C CA . LEU A 1 203 ? 3.780 -13.642 -5.530 1.00 86.00 203 LEU A CA 1
ATOM 1614 C C . LEU A 1 203 ? 2.789 -13.994 -4.417 1.00 86.00 203 LEU A C 1
ATOM 1616 O O . LEU A 1 203 ? 3.072 -14.867 -3.598 1.00 86.00 203 LEU A O 1
ATOM 1620 N N . VAL A 1 204 ? 1.641 -13.308 -4.365 1.00 87.00 204 VAL A N 1
ATOM 1621 C CA . VAL A 1 204 ? 0.781 -13.303 -3.180 1.00 87.00 204 VAL A CA 1
ATOM 1622 C C . VAL A 1 204 ? -0.666 -13.685 -3.519 1.00 87.00 204 VAL A C 1
ATOM 1624 O O . VAL A 1 204 ? -1.124 -14.759 -3.130 1.00 87.00 204 VAL A O 1
ATOM 1627 N N . PHE A 1 205 ? -1.389 -12.866 -4.284 1.00 89.44 205 PHE A N 1
ATOM 1628 C CA . PHE A 1 205 ? -2.808 -13.107 -4.590 1.00 89.44 205 PHE A CA 1
ATOM 1629 C C . PHE A 1 205 ? -3.035 -14.290 -5.535 1.00 89.44 205 PHE A C 1
ATOM 1631 O O . PHE A 1 205 ? -4.011 -15.020 -5.371 1.00 89.44 205 PHE A O 1
ATOM 1638 N N . SER A 1 206 ? -2.104 -14.553 -6.456 1.00 88.19 206 SER A N 1
ATOM 1639 C CA . SER A 1 206 ? -2.151 -15.718 -7.354 1.00 88.19 206 SER A CA 1
ATOM 1640 C C . SER A 1 206 ? -2.139 -17.076 -6.632 1.00 88.19 206 SER A C 1
ATOM 1642 O O . SER A 1 206 ? -2.474 -18.108 -7.219 1.00 88.19 206 SER A O 1
ATOM 1644 N N . LYS A 1 207 ? -1.743 -17.089 -5.353 1.00 86.56 207 LYS A N 1
ATOM 1645 C CA . LYS A 1 207 ? -1.601 -18.298 -4.531 1.00 86.56 207 LYS A CA 1
ATOM 1646 C C . LYS A 1 207 ? -2.899 -18.706 -3.845 1.00 86.56 207 LYS A C 1
ATOM 1648 O O . LYS A 1 207 ? -3.010 -19.838 -3.381 1.00 86.56 207 LYS A O 1
ATOM 1653 N N . VAL A 1 208 ? -3.851 -17.781 -3.738 1.00 88.56 208 VAL A N 1
ATOM 1654 C CA . VAL A 1 208 ? -5.130 -17.964 -3.034 1.00 88.56 208 VAL A CA 1
ATOM 1655 C C . VAL A 1 208 ? -6.285 -17.208 -3.721 1.00 88.56 208 VAL A C 1
ATOM 1657 O O . VAL A 1 208 ? -7.052 -16.527 -3.041 1.00 88.56 208 VAL A O 1
ATOM 1660 N N . PRO A 1 209 ? -6.437 -17.284 -5.056 1.00 88.12 209 PRO A N 1
ATOM 1661 C CA . PRO A 1 209 ? -7.325 -16.389 -5.801 1.00 88.12 209 PRO A CA 1
ATOM 1662 C C . PRO A 1 209 ? -8.796 -16.458 -5.366 1.00 88.12 209 PRO A C 1
ATOM 1664 O O . PRO A 1 209 ? -9.468 -15.432 -5.395 1.00 88.12 209 PRO A O 1
ATOM 1667 N N . GLU A 1 210 ? -9.280 -17.617 -4.906 1.00 88.75 210 GLU A N 1
ATOM 1668 C CA . GLU A 1 210 ? -10.655 -17.796 -4.406 1.00 88.75 210 GLU A CA 1
ATOM 1669 C C . GLU A 1 210 ? -10.914 -16.909 -3.183 1.00 88.75 210 GLU A C 1
ATOM 1671 O O . GLU A 1 210 ? -11.852 -16.119 -3.166 1.00 88.75 210 GLU A O 1
ATOM 1676 N N . LYS A 1 211 ? -9.998 -16.938 -2.206 1.00 89.00 211 LYS A N 1
ATOM 1677 C CA . LYS A 1 211 ? -10.084 -16.102 -1.002 1.00 89.00 211 LYS A CA 1
ATOM 1678 C C . LYS A 1 211 ? -10.033 -14.614 -1.325 1.00 89.00 211 LYS A C 1
ATOM 1680 O O . LYS A 1 211 ? -10.746 -13.826 -0.710 1.00 89.00 211 LYS A O 1
ATOM 1685 N N . ILE A 1 212 ? -9.181 -14.223 -2.279 1.00 91.25 212 ILE A N 1
ATOM 1686 C CA . ILE A 1 212 ? -9.092 -12.822 -2.709 1.00 91.25 212 ILE A CA 1
ATOM 1687 C C . ILE A 1 212 ? -10.402 -12.397 -3.370 1.00 91.25 212 ILE A C 1
ATOM 1689 O O . ILE A 1 212 ? -10.889 -11.299 -3.107 1.00 91.25 212 ILE A O 1
ATOM 1693 N N . ARG A 1 213 ? -10.990 -13.267 -4.200 1.00 90.81 213 ARG A N 1
ATOM 1694 C CA . ARG A 1 213 ? -12.265 -12.995 -4.860 1.00 90.81 213 ARG A CA 1
ATOM 1695 C C . ARG A 1 213 ? -13.388 -12.815 -3.846 1.00 90.81 213 ARG A C 1
ATOM 1697 O O . ARG A 1 213 ? -14.075 -11.801 -3.912 1.00 90.81 213 ARG A O 1
ATOM 1704 N N . ASP A 1 214 ? -13.522 -13.730 -2.892 1.00 90.69 214 ASP A N 1
ATOM 1705 C CA . ASP A 1 214 ? -14.553 -13.659 -1.853 1.00 90.69 214 ASP A CA 1
ATOM 1706 C C . ASP A 1 214 ? -14.426 -12.382 -1.012 1.00 90.69 214 ASP A C 1
ATOM 1708 O O . ASP A 1 214 ? -15.421 -11.706 -0.738 1.00 90.69 214 ASP A O 1
ATOM 1712 N N . TRP A 1 215 ? -13.194 -12.005 -0.656 1.00 91.88 215 TRP A N 1
ATOM 1713 C CA . TRP A 1 215 ? -12.916 -10.786 0.102 1.00 91.88 215 TRP A CA 1
ATOM 1714 C C . TRP A 1 215 ? -13.289 -9.516 -0.674 1.00 91.88 215 TRP A C 1
ATOM 1716 O O . TRP A 1 215 ? -13.976 -8.640 -0.142 1.00 91.88 215 TRP A O 1
ATOM 1726 N N . ILE A 1 216 ? -12.899 -9.424 -1.950 1.00 92.50 216 ILE A N 1
ATOM 1727 C CA . ILE A 1 216 ? -13.211 -8.266 -2.799 1.00 92.50 216 ILE A CA 1
ATOM 1728 C C . ILE A 1 216 ? -14.703 -8.183 -3.127 1.00 92.50 216 ILE A C 1
ATOM 1730 O O . ILE A 1 216 ? -15.272 -7.091 -3.068 1.00 92.50 216 ILE A O 1
ATOM 1734 N N . ASP A 1 217 ? -15.358 -9.310 -3.407 1.00 91.88 217 ASP A N 1
ATOM 1735 C CA . ASP A 1 217 ? -16.807 -9.355 -3.616 1.00 91.88 217 ASP A CA 1
ATOM 1736 C C . ASP A 1 217 ? -17.556 -8.967 -2.332 1.00 91.88 217 ASP A C 1
ATOM 1738 O O . ASP A 1 217 ? -18.579 -8.283 -2.400 1.00 91.88 217 ASP A O 1
ATOM 1742 N N . GLY A 1 218 ? -17.029 -9.336 -1.160 1.00 92.50 218 GLY A N 1
ATOM 1743 C CA . GLY A 1 218 ? -17.515 -8.879 0.141 1.00 92.50 218 GLY A CA 1
ATOM 1744 C C . GLY A 1 218 ? -17.424 -7.366 0.307 1.00 92.50 218 GLY A C 1
ATOM 1745 O O . GLY A 1 218 ? -18.434 -6.711 0.550 1.00 92.50 218 GLY A O 1
ATOM 1746 N N . ILE A 1 219 ? -16.243 -6.783 0.089 1.00 93.56 219 ILE A N 1
ATOM 1747 C CA . ILE A 1 219 ? -16.049 -5.325 0.134 1.00 93.56 219 ILE A CA 1
ATOM 1748 C C . ILE A 1 219 ? -16.996 -4.607 -0.837 1.00 93.56 219 ILE A C 1
ATOM 1750 O O . ILE A 1 219 ? -17.654 -3.634 -0.467 1.00 93.56 219 ILE A O 1
ATOM 1754 N N . ALA A 1 220 ? -17.076 -5.071 -2.087 1.00 92.75 220 ALA A N 1
ATOM 1755 C CA . ALA A 1 220 ? -17.884 -4.430 -3.119 1.00 92.75 220 ALA A CA 1
ATOM 1756 C C . ALA A 1 220 ? -19.390 -4.502 -2.821 1.00 92.75 220 ALA A C 1
ATOM 1758 O O . ALA A 1 220 ? -20.127 -3.563 -3.140 1.00 92.75 220 ALA A O 1
ATOM 1759 N N . ARG A 1 221 ? -19.847 -5.601 -2.215 1.00 94.31 221 ARG A N 1
ATOM 1760 C CA . ARG A 1 221 ? -21.240 -5.800 -1.813 1.00 94.31 221 ARG A CA 1
ATOM 1761 C C . ARG A 1 221 ? -21.597 -4.943 -0.600 1.00 94.31 221 ARG A C 1
ATOM 1763 O O . ARG A 1 221 ? -22.590 -4.213 -0.650 1.00 94.31 221 ARG A O 1
ATOM 1770 N N . ASP A 1 222 ? -20.775 -5.006 0.440 1.00 94.62 222 ASP A N 1
ATOM 1771 C CA . ASP A 1 222 ? -21.141 -4.529 1.773 1.00 94.62 222 ASP A CA 1
ATOM 1772 C C . ASP A 1 222 ? -20.859 -3.020 1.922 1.00 94.62 222 ASP A C 1
ATOM 1774 O O . ASP A 1 222 ? -21.706 -2.268 2.404 1.00 94.62 222 ASP A O 1
ATOM 1778 N N . TRP A 1 223 ? -19.730 -2.522 1.401 1.00 95.19 223 TRP A N 1
ATOM 1779 C CA . TRP A 1 223 ? -19.306 -1.134 1.620 1.00 95.19 223 TRP A CA 1
ATOM 1780 C C . TRP A 1 223 ? -19.793 -0.165 0.538 1.00 95.19 223 TRP A C 1
ATOM 1782 O O . TRP A 1 223 ? -19.757 -0.439 -0.669 1.00 95.19 223 TRP A O 1
ATOM 1792 N N . LYS A 1 224 ? -20.225 1.033 0.953 1.00 94.44 224 LYS A N 1
ATOM 1793 C CA . LYS A 1 224 ? -20.686 2.132 0.074 1.00 94.44 224 LYS A CA 1
ATOM 1794 C C . LYS A 1 224 ? -19.654 3.265 -0.012 1.00 94.44 224 LYS A C 1
ATOM 1796 O O . LYS A 1 224 ? -19.938 4.411 0.332 1.00 94.44 224 LYS A O 1
ATOM 1801 N N . PHE A 1 225 ? -18.451 2.961 -0.493 1.00 95.19 225 PHE A N 1
ATOM 1802 C CA . PHE A 1 225 ? -17.370 3.945 -0.625 1.00 95.19 225 PHE A CA 1
ATOM 1803 C C . PHE A 1 225 ? -17.369 4.658 -1.990 1.00 95.19 225 PHE A C 1
ATOM 1805 O O . PHE A 1 225 ? -17.816 4.128 -3.007 1.00 95.19 225 PHE A O 1
ATOM 1812 N N . LYS A 1 226 ? -16.851 5.893 -2.003 1.00 96.31 226 LYS A N 1
ATOM 1813 C CA . LYS A 1 226 ? -16.674 6.735 -3.210 1.00 96.31 226 LYS A CA 1
ATOM 1814 C C . LYS A 1 226 ? -15.225 7.191 -3.422 1.00 96.31 226 LYS A C 1
ATOM 1816 O O . LYS A 1 226 ? -14.928 7.907 -4.380 1.00 96.31 226 LYS A O 1
ATOM 1821 N N . ARG A 1 227 ? -14.350 6.863 -2.471 1.00 96.00 227 ARG A N 1
ATOM 1822 C CA . ARG A 1 227 ? -12.926 7.184 -2.488 1.00 96.00 227 ARG A CA 1
ATOM 1823 C C . ARG A 1 227 ? -12.143 6.017 -1.918 1.00 96.00 227 ARG A C 1
ATOM 1825 O O . ARG A 1 227 ? -12.638 5.339 -1.023 1.00 96.00 227 ARG A O 1
ATOM 1832 N N . ILE A 1 228 ? -10.918 5.852 -2.399 1.00 94.81 228 ILE A N 1
ATOM 1833 C CA . ILE A 1 228 ? -9.962 4.869 -1.889 1.00 94.81 228 ILE A CA 1
ATOM 1834 C C . ILE A 1 228 ? -8.700 5.610 -1.456 1.00 94.81 228 ILE A C 1
ATOM 1836 O O . ILE A 1 228 ? -8.246 6.529 -2.140 1.00 94.81 228 ILE A O 1
ATOM 1840 N N . ILE A 1 229 ? -8.139 5.221 -0.314 1.00 93.94 229 ILE A N 1
ATOM 1841 C CA . ILE A 1 229 ? -6.808 5.645 0.122 1.00 93.94 229 ILE A CA 1
ATOM 1842 C C . ILE A 1 229 ? -5.902 4.421 -0.029 1.00 93.94 229 ILE A C 1
ATOM 1844 O O . ILE A 1 229 ? -5.943 3.545 0.835 1.00 93.94 229 ILE A O 1
ATOM 1848 N N . PRO A 1 230 ? -5.142 4.298 -1.132 1.00 90.62 230 PRO A N 1
ATOM 1849 C CA . PRO A 1 230 ? -4.193 3.205 -1.272 1.00 90.62 230 PRO A CA 1
ATOM 1850 C C . PRO A 1 230 ? -3.072 3.352 -0.239 1.00 90.62 230 PRO A C 1
ATOM 1852 O O . PRO A 1 230 ? -2.708 4.460 0.159 1.00 90.62 230 PRO A O 1
ATOM 1855 N N . ALA A 1 231 ? -2.500 2.227 0.180 1.00 79.62 231 ALA A N 1
ATOM 1856 C CA . ALA A 1 231 ? -1.392 2.224 1.131 1.00 79.62 231 ALA A CA 1
ATOM 1857 C C . ALA A 1 231 ? -0.091 2.775 0.523 1.00 79.62 231 ALA A C 1
ATOM 1859 O O . ALA A 1 231 ? 0.802 3.211 1.255 1.00 79.62 231 ALA A O 1
ATOM 1860 N N . HIS A 1 232 ? 0.023 2.764 -0.808 1.00 87.00 232 HIS A N 1
ATOM 1861 C CA . HIS A 1 232 ? 1.175 3.270 -1.548 1.00 87.00 232 HIS A CA 1
ATOM 1862 C C . HIS A 1 232 ? 0.766 4.316 -2.580 1.00 87.00 232 HIS A C 1
ATOM 1864 O O . HIS A 1 232 ? -0.320 4.255 -3.162 1.00 87.00 232 HIS A O 1
ATOM 1870 N N . PHE A 1 233 ? 1.715 5.207 -2.873 1.00 89.75 233 PHE A N 1
ATOM 1871 C CA . PHE A 1 233 ? 1.581 6.303 -3.827 1.00 89.75 233 PHE A CA 1
ATOM 1872 C C . PHE A 1 233 ? 0.507 7.326 -3.426 1.00 89.75 233 PHE A C 1
ATOM 1874 O O . PHE A 1 233 ? 0.468 7.743 -2.271 1.00 89.75 233 PHE A O 1
ATOM 1881 N N . ALA A 1 234 ? -0.280 7.828 -4.381 1.00 87.12 234 ALA A N 1
ATOM 1882 C CA . ALA A 1 234 ? -1.149 8.975 -4.157 1.00 87.12 234 ALA A CA 1
ATOM 1883 C C . ALA A 1 234 ? -2.545 8.555 -3.681 1.00 87.12 234 ALA A C 1
ATOM 1885 O O . ALA A 1 234 ? -3.164 7.648 -4.234 1.00 87.12 234 ALA A O 1
ATOM 1886 N N . GLY A 1 235 ? -3.068 9.283 -2.697 1.00 89.38 235 GLY A N 1
ATOM 1887 C CA . GLY A 1 235 ? -4.428 9.155 -2.190 1.00 89.38 235 GLY A CA 1
ATOM 1888 C C . GLY A 1 235 ? -4.852 10.421 -1.435 1.00 89.38 235 GLY A C 1
ATOM 1889 O O . GLY A 1 235 ? -3.989 11.225 -1.081 1.00 89.38 235 GLY A O 1
ATOM 1890 N N . PRO A 1 236 ? -6.154 10.618 -1.168 1.00 93.75 236 PRO A N 1
ATOM 1891 C CA . PRO A 1 236 ? -7.278 9.796 -1.617 1.00 93.75 236 PRO A CA 1
ATOM 1892 C C . PRO A 1 236 ? -7.533 9.930 -3.126 1.00 93.75 236 PRO A C 1
ATOM 1894 O O . PRO A 1 236 ? -7.330 10.992 -3.708 1.00 93.75 236 PRO A O 1
ATOM 1897 N N . ILE A 1 237 ? -8.051 8.873 -3.749 1.00 93.81 237 ILE A N 1
ATOM 1898 C CA . ILE A 1 237 ? -8.491 8.882 -5.150 1.00 93.81 237 ILE A CA 1
ATOM 1899 C C . ILE A 1 237 ? -10.008 8.743 -5.249 1.00 93.81 237 ILE A C 1
ATOM 1901 O O . ILE A 1 237 ? -10.639 8.109 -4.401 1.00 93.81 237 ILE A O 1
ATOM 1905 N N . LYS A 1 238 ? -10.606 9.316 -6.298 1.00 95.19 238 LYS A N 1
ATOM 1906 C CA . LYS A 1 238 ? -12.024 9.119 -6.623 1.00 95.19 238 LYS A CA 1
ATOM 1907 C C . LYS A 1 238 ? -12.186 7.769 -7.324 1.00 95.19 238 LYS A C 1
ATOM 1909 O O . LYS A 1 238 ? -11.990 7.677 -8.529 1.00 95.19 238 LYS A O 1
ATOM 1914 N N . ALA A 1 239 ? -12.511 6.747 -6.545 1.00 93.88 239 ALA A N 1
ATOM 1915 C CA . ALA A 1 239 ? -12.710 5.377 -6.997 1.00 93.88 239 ALA A CA 1
ATOM 1916 C C . ALA A 1 239 ? -13.771 4.710 -6.115 1.00 93.88 239 ALA A C 1
ATOM 1918 O O . ALA A 1 239 ? -13.788 4.914 -4.897 1.00 93.88 239 ALA A O 1
ATOM 1919 N N . GLY A 1 240 ? -14.667 3.950 -6.736 1.00 94.00 240 GLY A N 1
ATOM 1920 C CA . GLY A 1 240 ? -15.716 3.184 -6.082 1.00 94.00 240 GLY A CA 1
ATOM 1921 C C . GLY A 1 240 ? -15.586 1.691 -6.376 1.00 94.00 240 GLY A C 1
ATOM 1922 O O . GLY A 1 240 ? -14.512 1.169 -6.674 1.00 94.00 240 GLY A O 1
ATOM 1923 N N . ARG A 1 241 ? -16.717 0.992 -6.284 1.00 94.00 241 ARG A N 1
ATOM 1924 C CA . ARG A 1 241 ? -16.797 -0.466 -6.454 1.00 94.00 241 ARG A CA 1
ATOM 1925 C C . ARG A 1 241 ? -16.334 -0.929 -7.833 1.00 94.00 241 ARG A C 1
ATOM 1927 O O . ARG A 1 241 ? -15.645 -1.936 -7.924 1.00 94.00 241 ARG A O 1
ATOM 1934 N N . ALA A 1 242 ? -16.702 -0.201 -8.887 1.00 90.31 242 ALA A N 1
ATOM 1935 C CA . ALA A 1 242 ? -16.356 -0.569 -10.257 1.00 90.31 242 ALA A CA 1
ATOM 1936 C C . ALA A 1 242 ? -14.837 -0.533 -10.478 1.00 90.31 242 ALA A C 1
ATOM 1938 O O . ALA A 1 242 ? -14.271 -1.502 -10.976 1.00 90.31 242 ALA A O 1
ATOM 1939 N N . GLU A 1 243 ? -14.170 0.539 -10.040 1.00 92.25 243 GLU A N 1
ATOM 1940 C CA . GLU A 1 243 ? -12.715 0.662 -10.152 1.00 92.25 243 GLU A CA 1
ATOM 1941 C C . GLU A 1 243 ? -11.987 -0.376 -9.289 1.00 92.25 243 GLU A C 1
ATOM 1943 O O . GLU A 1 243 ? -10.974 -0.924 -9.724 1.00 92.25 243 GLU A O 1
ATOM 1948 N N . LEU A 1 244 ? -12.506 -0.684 -8.091 1.00 92.94 244 LEU A N 1
ATOM 1949 C CA . LEU A 1 244 ? -11.950 -1.744 -7.249 1.00 92.94 244 LEU A CA 1
ATOM 1950 C C . LEU A 1 244 ? -12.045 -3.108 -7.947 1.00 92.94 244 LEU A C 1
ATOM 1952 O O . LEU A 1 244 ? -11.036 -3.790 -8.081 1.00 92.94 244 LEU A O 1
ATOM 1956 N N . LEU A 1 245 ? -13.226 -3.491 -8.441 1.00 91.25 245 LEU A N 1
ATOM 1957 C CA . LEU A 1 245 ? -13.415 -4.764 -9.146 1.00 91.25 245 LEU A CA 1
ATOM 1958 C C . LEU A 1 245 ? -12.548 -4.851 -10.408 1.00 91.25 245 LEU A C 1
ATOM 1960 O O . LEU A 1 245 ? -11.950 -5.893 -10.669 1.00 91.25 245 LEU A O 1
ATOM 1964 N N . ALA A 1 246 ? -12.415 -3.752 -11.155 1.00 89.25 246 ALA A N 1
ATOM 1965 C CA . ALA A 1 246 ? -11.539 -3.691 -12.319 1.00 89.25 246 ALA A CA 1
ATOM 1966 C C . ALA A 1 246 ? -10.067 -3.952 -11.949 1.00 89.25 246 ALA A C 1
ATOM 1968 O O . ALA A 1 246 ? -9.402 -4.726 -12.633 1.00 89.25 246 ALA A O 1
ATOM 1969 N N . ALA A 1 247 ? -9.566 -3.390 -10.841 1.00 90.94 247 ALA A N 1
ATOM 1970 C CA . ALA A 1 247 ? -8.196 -3.630 -10.374 1.00 90.94 247 ALA A CA 1
ATOM 1971 C C . ALA A 1 247 ? -7.911 -5.119 -10.079 1.00 90.94 247 ALA A C 1
ATOM 1973 O O . ALA A 1 247 ? -6.775 -5.573 -10.239 1.00 90.94 247 ALA A O 1
ATOM 1974 N N . PHE A 1 248 ? -8.942 -5.881 -9.697 1.00 92.06 248 PHE A N 1
ATOM 1975 C CA . PHE A 1 248 ? -8.873 -7.308 -9.367 1.00 92.06 248 PHE A CA 1
ATOM 1976 C C . PHE A 1 248 ? -9.332 -8.248 -10.492 1.00 92.06 248 PHE A C 1
ATOM 1978 O O . PHE A 1 248 ? -9.312 -9.463 -10.307 1.00 92.06 248 PHE A O 1
ATOM 1985 N N . ALA A 1 249 ? -9.667 -7.739 -11.683 1.00 88.19 249 ALA A N 1
ATOM 1986 C CA . ALA A 1 249 ? -10.180 -8.561 -12.787 1.00 88.19 249 ALA A CA 1
ATOM 1987 C C . ALA A 1 249 ? -9.192 -9.640 -13.285 1.00 88.19 249 ALA A C 1
ATOM 1989 O O . ALA A 1 249 ? -9.586 -10.570 -13.978 1.00 88.19 249 ALA A O 1
ATOM 1990 N N . PHE A 1 250 ? -7.911 -9.574 -12.901 1.00 86.75 250 PHE A N 1
ATOM 1991 C CA . PHE A 1 250 ? -6.954 -10.654 -13.168 1.00 86.75 250 PHE A CA 1
ATOM 1992 C C . PHE A 1 250 ? -7.312 -11.979 -12.469 1.00 86.75 250 PHE A C 1
ATOM 1994 O O . PHE A 1 250 ? -6.786 -13.019 -12.854 1.00 86.75 250 PHE A O 1
ATOM 2001 N N . LEU A 1 251 ? -8.155 -11.954 -11.430 1.00 87.94 251 LEU A N 1
ATOM 2002 C CA . LEU A 1 251 ? -8.623 -13.165 -10.754 1.00 87.94 251 LEU A CA 1
ATOM 2003 C C . LEU A 1 251 ? -9.474 -14.039 -11.680 1.00 87.94 251 LEU A C 1
ATOM 2005 O O . LEU A 1 251 ? -9.437 -15.258 -11.542 1.00 87.94 251 LEU A O 1
ATOM 2009 N N . ASP A 1 252 ? -10.182 -13.442 -12.644 1.00 85.56 252 ASP A N 1
ATOM 2010 C CA . ASP A 1 252 ? -11.003 -14.185 -13.607 1.00 85.56 252 ASP A CA 1
ATOM 2011 C C . ASP A 1 252 ? -10.129 -15.128 -14.461 1.00 85.56 252 ASP A C 1
ATOM 2013 O O . ASP A 1 252 ? -10.503 -16.273 -14.711 1.00 85.56 252 ASP A O 1
ATOM 2017 N N . ASP A 1 253 ? -8.913 -14.694 -14.821 1.00 83.19 253 ASP A N 1
ATOM 2018 C CA . ASP A 1 253 ? -7.945 -15.525 -15.551 1.00 83.19 253 ASP A CA 1
ATOM 2019 C C . ASP A 1 253 ? -7.406 -16.695 -14.699 1.00 83.19 253 ASP A C 1
ATOM 2021 O O . ASP A 1 253 ? -6.993 -17.720 -15.244 1.00 83.19 253 ASP A O 1
ATOM 2025 N N . LEU A 1 254 ? -7.388 -16.546 -13.368 1.00 84.50 254 LEU A N 1
ATOM 2026 C CA . LEU A 1 254 ? -6.862 -17.546 -12.431 1.00 84.50 254 LEU A CA 1
ATOM 2027 C C . LEU A 1 254 ? -7.914 -18.562 -11.981 1.00 84.50 254 LEU A C 1
ATOM 2029 O O . LEU A 1 254 ? -7.558 -19.703 -11.705 1.00 84.50 254 LEU A O 1
ATOM 2033 N N . LEU A 1 255 ? -9.180 -18.154 -11.883 1.00 83.44 255 LEU A N 1
ATOM 2034 C CA . LEU A 1 255 ? -10.272 -18.982 -11.360 1.00 83.44 255 LEU A CA 1
ATOM 2035 C C . LEU A 1 255 ? -11.025 -19.766 -12.447 1.00 83.44 255 LEU A C 1
ATOM 2037 O O . LEU A 1 255 ? -11.696 -20.750 -12.133 1.00 83.44 255 LEU A O 1
ATOM 2041 N N . GLY A 1 256 ? -10.887 -19.377 -13.719 1.00 69.94 256 GLY A N 1
ATOM 2042 C CA . GLY A 1 256 ? -11.557 -20.037 -14.842 1.00 69.94 256 GLY A CA 1
ATOM 2043 C C . GLY A 1 256 ? -13.089 -19.923 -14.795 1.00 69.94 256 GLY A C 1
ATOM 2044 O O . GLY A 1 256 ? -13.666 -19.290 -13.913 1.00 69.94 256 GLY A O 1
ATOM 2045 N N . GLU A 1 257 ? -13.776 -20.552 -15.754 1.00 62.56 257 GLU A N 1
ATOM 2046 C CA . GLU A 1 257 ? -15.232 -20.399 -15.934 1.00 62.56 257 GLU A CA 1
ATOM 2047 C C . GLU A 1 257 ? -16.076 -21.001 -14.798 1.00 62.56 257 GLU A C 1
ATOM 2049 O O . GLU A 1 257 ? -17.191 -20.542 -14.556 1.00 62.56 257 GLU A O 1
ATOM 2054 N N . ARG A 1 258 ? -15.547 -21.977 -14.040 1.00 54.25 258 ARG A N 1
ATOM 2055 C CA . ARG A 1 258 ? -16.291 -22.648 -12.952 1.00 54.25 258 ARG A CA 1
ATOM 2056 C C . ARG A 1 258 ? -16.644 -21.715 -11.788 1.00 54.25 258 ARG A C 1
ATOM 2058 O O . ARG A 1 258 ? -17.628 -21.966 -11.098 1.00 54.25 258 ARG A O 1
ATOM 2065 N N . TYR A 1 259 ? -15.892 -20.631 -11.592 1.00 52.94 259 TYR A N 1
ATOM 2066 C CA . TYR A 1 259 ? -16.193 -19.598 -10.590 1.00 52.94 259 TYR A CA 1
ATOM 2067 C C . TYR A 1 259 ? -17.040 -18.440 -11.152 1.00 52.94 259 TYR A C 1
ATOM 2069 O O . TYR A 1 259 ? -17.549 -17.613 -10.395 1.00 52.94 259 TYR A O 1
ATOM 2077 N N . ILE A 1 260 ? -17.263 -18.399 -12.471 1.00 55.12 260 ILE A N 1
ATOM 2078 C CA . ILE A 1 260 ? -18.109 -17.414 -13.164 1.00 55.12 260 ILE A CA 1
ATOM 2079 C C . ILE A 1 260 ? -19.564 -17.925 -13.193 1.00 55.12 260 ILE A C 1
ATOM 2081 O O . ILE A 1 260 ? -20.224 -17.957 -14.223 1.00 55.12 260 ILE A O 1
ATOM 2085 N N . THR A 1 261 ? -20.098 -18.375 -12.056 1.00 43.56 261 THR A N 1
ATOM 2086 C CA . THR A 1 261 ? -21.519 -18.784 -11.940 1.00 43.56 261 THR A CA 1
ATOM 2087 C C . THR A 1 261 ? -22.443 -17.618 -11.595 1.00 43.56 261 THR A C 1
ATOM 2089 O O . THR A 1 261 ? -23.665 -17.732 -11.671 1.00 43.56 261 THR A O 1
ATOM 2092 N N . ARG A 1 262 ? -21.872 -16.460 -11.253 1.00 47.22 262 ARG A N 1
ATOM 2093 C CA . ARG A 1 262 ? -22.581 -15.183 -11.155 1.00 47.22 262 ARG A CA 1
ATOM 2094 C C . ARG A 1 262 ? -22.140 -14.329 -12.338 1.00 47.22 262 ARG A C 1
ATOM 2096 O O . ARG A 1 262 ? -20.929 -14.219 -12.529 1.00 47.22 262 ARG A O 1
ATOM 2103 N N . PRO A 1 263 ? -23.051 -13.709 -13.113 1.00 44.19 263 PRO A N 1
ATOM 2104 C CA . PRO A 1 263 ? -22.645 -12.739 -14.120 1.00 44.19 263 PRO A CA 1
ATOM 2105 C C . PRO A 1 263 ? -21.890 -11.634 -13.383 1.00 44.19 263 PRO A C 1
ATOM 2107 O O . PRO A 1 263 ? -22.485 -10.838 -12.654 1.00 44.19 263 PRO A O 1
ATOM 2110 N N . SER A 1 264 ? -20.558 -11.645 -13.462 1.00 49.03 264 SER A N 1
ATOM 2111 C CA . SER A 1 264 ? -19.768 -10.636 -12.783 1.00 49.03 264 SER A CA 1
ATOM 2112 C C . SER A 1 264 ? -20.107 -9.321 -13.473 1.00 49.03 264 SER A C 1
ATOM 2114 O O . SER A 1 264 ? -19.981 -9.197 -14.691 1.00 49.03 264 SER A O 1
ATOM 2116 N N . LEU A 1 265 ? -20.551 -8.310 -12.719 1.00 47.69 265 LEU A N 1
ATOM 2117 C CA . LEU A 1 265 ? -20.627 -6.956 -13.275 1.00 47.69 265 LEU A CA 1
ATOM 2118 C C . LEU A 1 265 ? -19.269 -6.570 -13.902 1.00 47.69 265 LEU A C 1
ATOM 2120 O O . LEU A 1 265 ? -19.229 -5.843 -14.888 1.00 47.69 265 LEU A O 1
ATOM 2124 N N . ALA A 1 266 ? -18.163 -7.133 -13.400 1.00 46.50 266 ALA A N 1
ATOM 2125 C CA . ALA A 1 266 ? -16.832 -7.014 -13.982 1.00 46.50 266 ALA A CA 1
ATOM 2126 C C . ALA A 1 266 ? -16.752 -7.436 -15.468 1.00 46.50 266 ALA A C 1
ATOM 2128 O O . ALA A 1 266 ? -16.099 -6.737 -16.236 1.00 46.50 266 ALA A O 1
ATOM 2129 N N . LEU A 1 267 ? -17.443 -8.488 -15.925 1.00 46.09 267 LEU A N 1
ATOM 2130 C CA . LEU A 1 267 ? -17.440 -8.925 -17.335 1.00 46.09 267 LEU A CA 1
ATOM 2131 C C . LEU A 1 267 ? -18.092 -7.903 -18.287 1.00 46.09 267 LEU A C 1
ATOM 2133 O O . LEU A 1 267 ? -17.635 -7.732 -19.414 1.00 46.09 267 LEU A O 1
ATOM 2137 N N . LEU A 1 268 ? -19.109 -7.172 -17.820 1.00 47.28 268 LEU A N 1
ATOM 2138 C CA . LEU A 1 268 ? -19.758 -6.091 -18.580 1.00 47.28 268 LEU A CA 1
ATOM 2139 C C . LEU A 1 268 ? -18.941 -4.787 -18.571 1.00 47.28 268 LEU A C 1
ATOM 2141 O O . LEU A 1 268 ? -18.962 -4.043 -19.547 1.00 47.28 268 LEU A O 1
ATOM 2145 N N . PHE A 1 269 ? -18.195 -4.508 -17.498 1.00 43.78 269 PHE A N 1
ATOM 2146 C CA . PHE A 1 269 ? -17.372 -3.294 -17.382 1.00 43.78 269 PHE A CA 1
ATOM 2147 C C . PHE A 1 269 ? -15.961 -3.442 -17.988 1.00 43.78 269 PHE A C 1
ATOM 2149 O O . PHE A 1 269 ? -15.394 -2.470 -18.495 1.00 43.78 269 PHE A O 1
ATOM 2156 N N . THR A 1 270 ? -15.395 -4.651 -18.005 1.00 44.91 270 THR A N 1
ATOM 2157 C CA . THR A 1 270 ? -14.072 -4.937 -18.599 1.00 44.91 270 THR A CA 1
ATOM 2158 C C . THR A 1 270 ? -14.049 -4.778 -20.118 1.00 44.91 270 THR A C 1
ATOM 2160 O O . THR A 1 270 ? -12.993 -4.452 -20.665 1.00 44.91 270 THR A O 1
ATOM 2163 N N . SER A 1 271 ? -15.190 -4.922 -20.807 1.00 44.81 271 SER A N 1
ATOM 2164 C CA . SER A 1 271 ? -15.267 -4.681 -22.254 1.00 44.81 271 SER A CA 1
ATOM 2165 C C . SER A 1 271 ? -15.102 -3.201 -22.627 1.00 44.81 271 SER A C 1
ATOM 2167 O O . SER A 1 271 ? -14.731 -2.913 -23.761 1.00 44.81 271 SER A O 1
ATOM 2169 N N . LEU A 1 272 ? -15.331 -2.268 -21.687 1.00 43.38 272 LEU A N 1
ATOM 2170 C CA . LEU A 1 272 ? -15.173 -0.822 -21.903 1.00 43.38 272 LEU A CA 1
ATOM 2171 C C . LEU A 1 272 ? -13.858 -0.245 -21.343 1.00 43.38 272 LEU A C 1
ATOM 2173 O O . LEU A 1 272 ? -13.349 0.724 -21.898 1.00 43.38 272 LEU A O 1
ATOM 2177 N N . MET A 1 273 ? -13.296 -0.808 -20.263 1.00 49.66 273 MET A N 1
ATOM 2178 C CA . MET A 1 273 ? -12.085 -0.275 -19.596 1.00 49.66 273 MET A CA 1
ATOM 2179 C C . MET A 1 273 ? -10.773 -1.019 -19.926 1.00 49.66 273 MET A C 1
ATOM 2181 O O . MET A 1 273 ? -9.702 -0.643 -19.437 1.00 49.66 273 MET A O 1
ATOM 2185 N N . GLY A 1 274 ? -10.837 -2.041 -20.786 1.00 47.97 274 GLY A N 1
ATOM 2186 C CA . GLY A 1 274 ? -9.706 -2.909 -21.115 1.00 47.97 274 GLY A CA 1
ATOM 2187 C C . GLY A 1 274 ? -9.438 -3.939 -20.013 1.00 47.97 274 GLY A C 1
ATOM 2188 O O . GLY A 1 274 ? -9.568 -3.654 -18.823 1.00 47.97 274 GLY A O 1
ATOM 2189 N N . LYS A 1 275 ? -9.077 -5.169 -20.400 1.00 52.34 275 LYS A N 1
ATOM 2190 C CA . LYS A 1 275 ? -8.761 -6.252 -19.455 1.00 52.34 275 LYS A CA 1
ATOM 2191 C C . LYS A 1 275 ? -7.623 -5.815 -18.530 1.00 52.34 275 LYS A C 1
ATOM 2193 O O . LYS A 1 275 ? -6.535 -5.537 -19.011 1.00 52.34 275 LYS A O 1
ATOM 2198 N N . ALA A 1 276 ? -7.813 -5.840 -17.211 1.00 47.12 276 ALA A N 1
ATOM 2199 C CA . ALA A 1 276 ? -6.766 -5.460 -16.254 1.00 47.12 276 ALA A CA 1
ATOM 2200 C C . ALA A 1 276 ? -5.499 -6.340 -16.310 1.00 47.12 276 ALA A C 1
ATOM 2202 O O . ALA A 1 276 ? -4.427 -5.943 -15.852 1.00 47.12 276 ALA A O 1
ATOM 2203 N N . ALA A 1 277 ? -5.583 -7.515 -16.943 1.00 46.97 277 ALA A N 1
ATOM 2204 C CA . ALA A 1 277 ? -4.424 -8.320 -17.319 1.00 46.97 277 ALA A CA 1
ATOM 2205 C C . ALA A 1 277 ? -3.487 -7.631 -18.339 1.00 46.97 277 ALA A C 1
ATOM 2207 O O . ALA A 1 277 ? -2.340 -8.045 -18.471 1.00 46.97 277 ALA A O 1
ATOM 2208 N N . SER A 1 278 ? -3.931 -6.564 -19.013 1.00 57.34 278 SER A N 1
ATOM 2209 C CA . SER A 1 278 ? -3.173 -5.818 -20.024 1.00 57.34 278 SER A CA 1
ATOM 2210 C C . SER A 1 278 ? -2.380 -4.626 -19.474 1.00 57.34 278 SER A C 1
ATOM 2212 O O . SER A 1 278 ? -1.862 -3.843 -20.266 1.00 57.34 278 SER A O 1
ATOM 2214 N N . TYR A 1 279 ? -2.329 -4.414 -18.153 1.00 68.06 279 TYR A N 1
ATOM 2215 C CA . TYR A 1 279 ? -1.639 -3.246 -17.582 1.00 68.06 279 TYR A CA 1
ATOM 2216 C C . TYR A 1 279 ? -0.144 -3.461 -17.333 1.00 68.06 279 TYR A C 1
ATOM 2218 O O . TYR A 1 279 ? 0.573 -2.485 -17.110 1.00 68.06 279 TYR A O 1
ATOM 2226 N N . PHE A 1 280 ? 0.332 -4.710 -17.364 1.00 84.00 280 PHE A N 1
ATOM 2227 C CA . PHE A 1 280 ? 1.737 -5.036 -17.120 1.00 84.00 280 PHE A CA 1
ATOM 2228 C C . PHE A 1 280 ? 2.395 -5.537 -18.402 1.00 84.00 280 PHE A C 1
ATOM 2230 O O . PHE A 1 280 ? 2.008 -6.599 -18.896 1.00 84.00 280 PHE A O 1
ATOM 2237 N N . PRO A 1 281 ? 3.392 -4.811 -18.939 1.00 84.75 281 PRO A N 1
ATOM 2238 C CA . PRO A 1 281 ? 4.151 -5.275 -20.090 1.00 84.75 281 PRO A CA 1
ATOM 2239 C C . PRO A 1 281 ? 4.758 -6.663 -19.813 1.00 84.75 281 PRO A C 1
ATOM 2241 O O . PRO A 1 281 ? 5.455 -6.821 -18.807 1.00 84.75 281 PRO A O 1
ATOM 2244 N N . PRO A 1 282 ? 4.549 -7.673 -20.684 1.00 85.88 282 PRO A N 1
ATOM 2245 C CA . PRO A 1 282 ? 5.049 -9.033 -20.451 1.00 85.88 282 PRO A CA 1
ATOM 2246 C C . PRO A 1 282 ? 6.562 -9.101 -20.228 1.00 85.88 282 PRO A C 1
ATOM 2248 O O . PRO A 1 282 ? 7.047 -9.890 -19.423 1.00 85.88 282 PRO A O 1
ATOM 2251 N N . ASP A 1 283 ? 7.309 -8.238 -20.913 1.00 86.00 283 ASP A N 1
ATOM 2252 C CA . ASP A 1 283 ? 8.756 -8.146 -20.767 1.00 86.00 283 ASP A CA 1
ATOM 2253 C C . ASP A 1 283 ? 9.177 -7.671 -19.367 1.00 86.00 283 ASP A C 1
ATOM 2255 O O . ASP A 1 283 ? 10.143 -8.205 -18.821 1.00 86.00 283 ASP A O 1
ATOM 2259 N N . ASP A 1 284 ? 8.440 -6.734 -18.760 1.00 88.31 284 ASP A N 1
ATOM 2260 C CA . ASP A 1 284 ? 8.712 -6.238 -17.402 1.00 88.31 284 ASP A CA 1
ATOM 2261 C C . ASP A 1 284 ? 8.355 -7.275 -16.324 1.00 88.31 284 ASP A C 1
ATOM 2263 O O . ASP A 1 284 ? 8.926 -7.266 -15.236 1.00 88.31 284 ASP A O 1
ATOM 2267 N N . MET A 1 285 ? 7.465 -8.222 -16.636 1.00 90.00 285 MET A N 1
ATOM 2268 C CA . MET A 1 285 ? 7.059 -9.298 -15.726 1.00 90.00 285 MET A CA 1
ATOM 2269 C C . MET A 1 285 ? 8.069 -10.447 -15.619 1.00 90.00 285 MET A C 1
ATOM 2271 O O . MET A 1 285 ? 7.932 -11.277 -14.718 1.00 90.00 285 MET A O 1
ATOM 2275 N N . LYS A 1 286 ? 9.075 -10.534 -16.503 1.00 89.12 286 LYS A N 1
ATOM 2276 C CA . LYS A 1 286 ? 9.993 -11.691 -16.573 1.00 89.12 286 LYS A CA 1
ATOM 2277 C C . LYS A 1 286 ? 10.733 -11.950 -15.266 1.00 89.12 286 LYS A C 1
ATOM 2279 O O . LYS A 1 286 ? 10.770 -13.091 -14.809 1.00 89.12 286 LYS A O 1
ATOM 2284 N N . THR A 1 287 ? 11.277 -10.903 -14.647 1.00 87.31 287 THR A N 1
ATOM 2285 C CA . THR A 1 287 ? 12.013 -11.014 -13.377 1.00 87.31 287 THR A CA 1
ATOM 2286 C C . THR A 1 287 ? 11.109 -11.532 -12.261 1.00 87.31 287 THR A C 1
ATOM 2288 O O . THR A 1 287 ? 11.477 -12.473 -11.564 1.00 87.31 287 THR A O 1
ATOM 2291 N N . LEU A 1 288 ? 9.899 -10.976 -12.132 1.00 88.69 288 LEU A N 1
ATOM 2292 C CA . LEU A 1 288 ? 8.920 -11.428 -11.139 1.00 88.69 288 LEU A CA 1
ATOM 2293 C C . LEU A 1 288 ? 8.458 -12.863 -11.383 1.00 88.69 288 LEU A C 1
ATOM 2295 O O . LEU A 1 288 ? 8.339 -13.626 -10.433 1.00 88.69 288 LEU A O 1
ATOM 2299 N N . SER A 1 289 ? 8.224 -13.232 -12.641 1.00 89.00 289 SER A N 1
ATOM 2300 C CA . SER A 1 289 ? 7.788 -14.585 -13.003 1.00 89.00 289 SER A CA 1
ATOM 2301 C C . SER A 1 289 ? 8.883 -15.611 -12.698 1.00 89.00 289 SER A C 1
ATOM 2303 O O . SER A 1 289 ? 8.610 -16.636 -12.087 1.00 89.00 289 SER A O 1
ATOM 2305 N N . SER A 1 290 ? 10.140 -15.290 -13.021 1.00 88.44 290 SER A N 1
ATOM 2306 C CA . SER A 1 290 ? 11.294 -16.150 -12.714 1.00 88.44 290 SER A CA 1
ATOM 2307 C C . SER A 1 290 ? 11.520 -16.280 -11.203 1.00 88.44 290 SER A C 1
ATOM 2309 O O . SER A 1 290 ? 11.857 -17.354 -10.709 1.00 88.44 290 SER A O 1
ATOM 2311 N N . LEU A 1 291 ? 11.321 -15.190 -10.451 1.00 88.25 291 LEU A N 1
ATOM 2312 C CA . LEU A 1 291 ? 11.371 -15.218 -8.990 1.00 88.25 291 LEU A CA 1
ATOM 2313 C C . LEU A 1 291 ? 10.259 -16.103 -8.413 1.00 88.25 291 LEU A C 1
ATOM 2315 O O . LEU A 1 291 ? 10.525 -16.877 -7.497 1.00 88.25 291 LEU A O 1
ATOM 2319 N N . ASP A 1 292 ? 9.039 -16.021 -8.948 1.00 88.06 292 ASP A N 1
ATOM 2320 C CA . ASP A 1 292 ? 7.935 -16.890 -8.537 1.00 88.06 292 ASP A CA 1
ATOM 2321 C C . ASP A 1 292 ? 8.265 -18.368 -8.770 1.00 88.06 292 ASP A C 1
ATOM 2323 O O . ASP A 1 292 ? 8.155 -19.179 -7.852 1.00 88.06 292 ASP A O 1
ATOM 2327 N N . GLU A 1 293 ? 8.744 -18.711 -9.969 1.00 88.44 293 GLU A N 1
ATOM 2328 C CA . GLU A 1 293 ? 9.171 -20.069 -10.320 1.00 88.44 293 GLU A CA 1
ATOM 2329 C C . GLU A 1 293 ? 10.258 -20.586 -9.372 1.00 88.44 293 GLU A C 1
ATOM 2331 O O . GLU A 1 293 ? 10.160 -21.711 -8.874 1.00 88.44 293 GLU A O 1
ATOM 2336 N N . LEU A 1 294 ? 11.256 -19.752 -9.057 1.00 88.75 294 LEU A N 1
ATOM 2337 C CA . LEU A 1 294 ? 12.303 -20.089 -8.097 1.00 88.75 294 LEU A CA 1
ATOM 2338 C C . LEU A 1 294 ? 11.716 -20.364 -6.709 1.00 88.75 294 LEU A C 1
ATOM 2340 O O . LEU A 1 294 ? 11.978 -21.424 -6.142 1.00 88.75 294 LEU A O 1
ATOM 2344 N N . LEU A 1 295 ? 10.904 -19.449 -6.171 1.00 86.12 295 LEU A N 1
ATOM 2345 C CA . LEU A 1 295 ? 10.302 -19.583 -4.840 1.00 86.12 295 LEU A CA 1
ATOM 2346 C C . LEU A 1 295 ? 9.393 -20.817 -4.743 1.00 86.12 295 LEU A C 1
ATOM 2348 O O . LEU A 1 295 ? 9.368 -21.483 -3.707 1.00 86.12 295 LEU A O 1
ATOM 2352 N N . VAL A 1 296 ? 8.677 -21.149 -5.819 1.00 86.12 296 VAL A N 1
ATOM 2353 C CA . VAL A 1 296 ? 7.887 -22.381 -5.929 1.00 86.12 296 VAL A CA 1
ATOM 2354 C C . VAL A 1 296 ? 8.795 -23.610 -5.947 1.00 86.12 296 VAL A C 1
ATOM 2356 O O . VAL A 1 296 ? 8.512 -24.581 -5.246 1.00 86.12 296 VAL A O 1
ATOM 2359 N N . SER A 1 297 ? 9.886 -23.583 -6.717 1.00 88.19 297 SER A N 1
ATOM 2360 C CA . SER A 1 297 ? 10.802 -24.725 -6.859 1.00 88.19 297 SER A CA 1
ATOM 2361 C C . SER A 1 297 ? 11.490 -25.109 -5.547 1.00 88.19 297 SER A C 1
ATOM 2363 O O . SER A 1 297 ? 11.685 -26.293 -5.282 1.00 88.19 297 SER A O 1
ATOM 2365 N N . VAL A 1 298 ? 11.789 -24.125 -4.693 1.00 87.38 298 VAL A N 1
ATOM 2366 C CA . VAL A 1 298 ? 12.400 -24.340 -3.370 1.00 87.38 298 VAL A CA 1
ATOM 2367 C C . VAL A 1 298 ? 11.364 -24.552 -2.259 1.00 87.38 298 VAL A C 1
ATOM 2369 O O . VAL A 1 298 ? 11.729 -24.666 -1.092 1.00 87.38 298 VAL A O 1
ATOM 2372 N N . GLY A 1 299 ? 10.068 -24.576 -2.593 1.00 80.69 299 GLY A N 1
ATOM 2373 C CA . GLY A 1 299 ? 8.978 -24.775 -1.634 1.00 80.69 299 GLY A CA 1
ATOM 2374 C C . GLY A 1 299 ? 8.727 -23.596 -0.687 1.00 80.69 299 GLY A C 1
ATOM 2375 O O . GLY A 1 299 ? 8.006 -23.753 0.296 1.00 80.69 299 GLY A O 1
ATOM 2376 N N . ALA A 1 300 ? 9.291 -22.416 -0.967 1.00 77.81 300 ALA A N 1
ATOM 2377 C CA . ALA A 1 300 ? 9.102 -21.217 -0.149 1.00 77.81 300 ALA A CA 1
ATOM 2378 C C . ALA A 1 300 ? 7.692 -20.619 -0.299 1.00 77.81 300 ALA A C 1
ATOM 2380 O O . ALA A 1 300 ? 7.182 -20.003 0.636 1.00 77.81 300 ALA A O 1
ATOM 2381 N N . VAL A 1 301 ? 7.048 -20.807 -1.457 1.00 77.69 301 VAL A N 1
ATOM 2382 C CA . VAL A 1 301 ? 5.658 -20.395 -1.710 1.00 77.69 301 VAL A CA 1
ATOM 2383 C C . VAL A 1 301 ? 4.869 -21.505 -2.401 1.00 77.69 301 VAL A C 1
ATOM 2385 O O . VAL A 1 301 ? 5.427 -22.380 -3.063 1.00 77.69 301 VAL A O 1
ATOM 2388 N N . LYS A 1 302 ? 3.538 -21.466 -2.267 1.00 79.19 302 LYS A N 1
ATOM 2389 C CA . LYS A 1 302 ? 2.645 -22.394 -2.974 1.00 79.19 302 LYS A CA 1
ATOM 2390 C C . LYS A 1 302 ? 2.720 -22.177 -4.489 1.00 79.19 302 LYS A C 1
ATOM 2392 O O . LYS A 1 302 ? 3.028 -21.083 -4.967 1.00 79.19 302 LYS A O 1
ATOM 2397 N N . LYS A 1 303 ? 2.378 -23.216 -5.253 1.00 80.62 303 LYS A N 1
ATOM 2398 C CA . LYS A 1 303 ? 2.166 -23.090 -6.699 1.00 80.62 303 LYS A CA 1
ATOM 2399 C C . LYS A 1 303 ? 1.050 -22.086 -6.980 1.00 80.62 303 LYS A C 1
ATOM 2401 O O . LYS A 1 303 ? 0.060 -22.031 -6.253 1.00 80.62 303 LYS A O 1
ATOM 2406 N N . THR A 1 304 ? 1.236 -21.302 -8.034 1.00 75.62 304 THR A N 1
ATOM 2407 C CA . THR A 1 304 ? 0.190 -20.431 -8.574 1.00 75.62 304 THR A CA 1
ATOM 2408 C C . THR A 1 304 ? -0.992 -21.282 -9.017 1.00 75.62 304 THR A C 1
ATOM 2410 O O . THR A 1 304 ? -0.805 -22.301 -9.686 1.00 75.62 304 THR A O 1
ATOM 2413 N N . VAL A 1 305 ? -2.201 -20.876 -8.637 1.00 70.62 305 VAL A N 1
ATOM 2414 C CA . VAL A 1 305 ? -3.417 -21.536 -9.111 1.00 70.62 305 VAL A CA 1
ATOM 2415 C C . VAL A 1 305 ? -3.599 -21.179 -10.584 1.00 70.62 305 VAL A C 1
ATOM 2417 O O . VAL A 1 305 ? -3.610 -20.008 -10.954 1.00 70.62 305 VAL A O 1
ATOM 2420 N N . SER A 1 306 ? -3.701 -22.197 -11.431 1.00 62.53 306 SER A N 1
ATOM 2421 C CA . SER A 1 306 ? -3.969 -22.061 -12.860 1.00 62.53 306 SER A CA 1
ATOM 2422 C C . SER A 1 306 ? -5.365 -22.603 -13.127 1.00 62.53 306 SER A C 1
ATOM 2424 O O . SER A 1 306 ? -5.550 -23.815 -13.138 1.00 62.53 306 SER A O 1
ATOM 2426 N N . GLY A 1 307 ? -6.334 -21.720 -13.374 1.00 49.19 307 GLY A N 1
ATOM 2427 C CA . GLY A 1 307 ? -7.700 -22.091 -13.768 1.00 49.19 307 GLY A CA 1
ATOM 2428 C C . GLY A 1 307 ? -7.799 -22.726 -15.160 1.00 49.19 307 GLY A C 1
ATOM 2429 O O . GLY A 1 307 ? -8.883 -23.119 -15.582 1.00 49.19 307 GLY A O 1
ATOM 2430 N N . ARG A 1 308 ? -6.679 -22.841 -15.885 1.00 44.06 308 ARG A N 1
ATOM 2431 C CA . ARG A 1 308 ? -6.577 -23.654 -17.097 1.00 44.06 308 ARG A CA 1
ATOM 2432 C C . ARG A 1 308 ? -6.053 -25.032 -16.711 1.00 44.06 308 ARG A C 1
ATOM 2434 O O . ARG A 1 308 ? -4.843 -25.216 -16.571 1.00 44.06 308 ARG A O 1
ATOM 2441 N N . GLU A 1 309 ? -6.966 -25.982 -16.524 1.00 35.03 309 GLU A N 1
ATOM 2442 C CA . GLU A 1 309 ? -6.646 -27.394 -16.758 1.00 35.03 309 GLU A CA 1
ATOM 2443 C C . GLU A 1 309 ? -6.092 -27.491 -18.195 1.00 35.03 309 GLU A C 1
ATOM 2445 O O . GLU A 1 309 ? -6.668 -26.916 -19.123 1.00 35.03 309 GLU A O 1
ATOM 2450 N N . ARG A 1 310 ? -4.913 -28.101 -18.357 1.00 33.19 310 ARG A N 1
ATOM 2451 C CA . ARG A 1 310 ? -4.429 -28.543 -19.671 1.00 33.19 310 ARG A CA 1
ATOM 2452 C C . ARG A 1 310 ? -5.162 -29.811 -20.066 1.00 33.19 310 ARG A C 1
ATOM 2454 O O . ARG A 1 310 ? -5.369 -30.640 -19.154 1.00 33.19 310 ARG A O 1
#

Radius of gyration: 20.83 Å; Cα contacts (8 Å, |Δi|>4): 466; chains: 1; bounding box: 50×48×52 Å

Secondary structure (DSSP, 8-state):
-EEEE-TTSSEEEES-----HHHHHHHHHT-S-EEEEEE----HHHHTTHHHHHHHSTTSEEEE-SS---SSS---GGGGT--SPEEP-TT-TTSTTTTT------SS------EEB-SSPPTTS-HHHHHHHHS--HHHHHHTTT---------SSHHHHHHHHHHHHHHHHHSS-S-SSSTHHHHHHHBT-EE--HHHHHHTGGGSHHHHHHHHHHHHHH---S-B--SEES-SB---HHHHHHHTTHHHHHH-GGG--S--HHHHHHHHH--GGGSS-TTTTHHHHHHHHHHHHTTSSPPPP-S---

Solvent-accessible surface area (backbone atoms only — not comparable to full-atom values): 17682 Å² total; per-residue (Å²): 93,48,78,45,79,45,95,91,56,27,25,41,34,37,35,45,54,71,69,42,74,65,54,51,49,59,51,54,73,68,74,41,54,60,45,33,40,34,34,73,39,47,48,61,88,47,46,68,21,44,17,66,33,42,70,76,38,77,83,30,49,36,35,29,36,66,82,63,55,42,89,97,54,76,56,63,54,58,82,58,53,40,68,85,60,43,73,55,56,62,62,49,72,83,46,98,50,37,94,80,50,86,55,80,60,63,89,68,79,42,60,85,66,45,34,25,40,60,84,60,74,58,87,87,56,57,66,68,60,20,42,58,47,45,42,77,44,71,69,32,62,71,30,34,80,84,54,90,75,75,91,70,86,80,63,97,44,71,68,37,39,44,48,4,37,38,34,48,52,41,38,74,46,27,73,48,41,51,47,52,76,66,28,61,70,62,38,61,53,44,40,76,36,64,31,43,47,58,52,46,46,62,72,48,46,33,55,41,44,68,59,54,48,56,50,50,53,46,50,50,69,74,53,91,57,62,54,42,68,39,82,41,79,53,59,78,39,89,36,38,54,66,50,53,48,44,33,51,45,50,44,55,71,34,53,28,71,86,70,58,79,54,90,51,69,55,69,70,49,34,78,78,73,53,59,54,70,72,43,61,58,72,67,28,42,47,47,50,51,53,49,43,53,49,36,35,74,73,63,77,42,72,68,68,55,63,38,65,79,128

Nearest PDB structures (foldseek):
  7ev5-assembly1_A  TM=7.817E-01  e=1.860E-01  Shouchella lehensis G1
  2qed-assembly1_A  TM=4.205E-01  e=2.248E-02  Salmonella enterica subsp. enterica serovar Typhimurium str. LT2
  5jjc-assembly2_D  TM=5.020E-01  e=2.935E+00  Brucella abortus S19
  4qj1-assembly1_A  TM=3.789E-01  e=3.300E+00  Cryptosporidium parvum
  2agk-assembly1_A  TM=4.106E-01  e=9.492E+00  Saccharomyces cerevisiae

Mean predicted aligned error: 7.1 Å

Sequence (310 aa):
MTVIKLKSGGLWVHAPIAPTKECIKLLKELGAPVEYIVLPTFAYEHKIFVGPFSRKFPKAQVWVAPRQWSWPLNLPLEFFGIFRAKILEDEDLSTPWADEIEQKVLSSPEVDAVIYVPKKPPECINKEYLLASAKNGLAVKLLSKGKKVPDEPVVDNEINRQKGWERMVLQILFLGPSNLLEPNASFAQMSQKLIVSPIIKTLVFSKVPEKIRDWIDGIARDWKFKRIIPAHFAGPIKAGRAELLAAFAFLDDLLGERYITRPSLALLFTSLMGKAASYFPPDDMKTLSSLDELLVSVGAVKKTVSGRER

Organism: Theobroma cacao (NCBI:txid3641)